Protein AF-A0A7J3D466-F1 (afdb_monomer)

Radius of gyration: 21.48 Å; Cα contacts (8 Å, |Δi|>4): 231; chains: 1; bounding box: 48×55×76 Å

Nearest PDB structures (foldseek):
  1lw1-assembly1_A  TM=7.816E-01  e=5.521E-03  Mycobacterium tuberculosis H37Rv
  1knc-assembly1_A  TM=7.011E-01  e=3.623E-03  Mycobacterium tuberculosis
  1me5-assembly1_C  TM=7.592E-01  e=9.680E-03  Mycobacterium tuberculosis
  1me5-assembly1_B  TM=7.164E-01  e=9.238E-03  Mycobacterium tuberculosis
  5vtl-assembly1_A  TM=2.266E-01  e=3.522E+00  Trypanosoma brucei

pLDDT: mean 77.67, std 22.36, range [31.7, 98.81]

Structure (mmCIF, N/CA/C/O backbone):
data_AF-A0A7J3D466-F1
#
_entry.id   AF-A0A7J3D466-F1
#
loop_
_atom_site.group_PDB
_atom_site.id
_atom_site.type_symbol
_atom_site.label_atom_id
_atom_site.label_alt_id
_atom_site.label_comp_id
_atom_site.label_asym_id
_atom_site.label_entity_id
_atom_site.label_seq_id
_atom_site.pdbx_PDB_ins_code
_atom_site.Cartn_x
_atom_site.Cartn_y
_atom_site.Cartn_z
_atom_site.occupancy
_atom_site.B_iso_or_equiv
_atom_site.auth_seq_id
_atom_site.auth_comp_id
_atom_site.auth_asym_id
_atom_site.auth_atom_id
_atom_site.pdbx_PDB_model_num
ATOM 1 N N . MET A 1 1 ? 11.114 -3.257 -45.011 1.00 41.38 1 MET A N 1
ATOM 2 C CA . MET A 1 1 ? 10.431 -3.702 -43.777 1.00 41.38 1 MET A CA 1
ATOM 3 C C . MET A 1 1 ? 11.482 -4.046 -42.731 1.00 41.38 1 MET A C 1
ATOM 5 O O . MET A 1 1 ? 12.195 -5.019 -42.907 1.00 41.38 1 MET A O 1
ATOM 9 N N . SER A 1 2 ? 11.609 -3.240 -41.677 1.00 34.53 2 SER A N 1
ATOM 10 C CA . SER A 1 2 ? 12.242 -3.653 -40.419 1.00 34.53 2 SER A CA 1
ATOM 11 C C . SER A 1 2 ? 11.503 -2.932 -39.296 1.00 34.53 2 SER A C 1
ATOM 13 O O . SER A 1 2 ? 11.542 -1.707 -39.189 1.00 34.53 2 SER A O 1
ATOM 15 N N . SER A 1 3 ? 10.708 -3.700 -38.557 1.00 37.25 3 SER A N 1
ATOM 16 C CA . SER A 1 3 ? 9.900 -3.248 -37.428 1.00 37.25 3 SER A CA 1
ATOM 17 C C . SER A 1 3 ? 10.836 -2.951 -36.253 1.00 37.25 3 SER A C 1
ATOM 19 O O . SER A 1 3 ? 11.301 -3.860 -35.566 1.00 37.25 3 SER A O 1
ATOM 21 N N . LYS A 1 4 ? 11.149 -1.667 -36.033 1.00 39.47 4 LYS A N 1
ATOM 22 C CA . LYS A 1 4 ? 11.760 -1.216 -34.778 1.00 39.47 4 LYS A CA 1
ATOM 23 C C . LYS A 1 4 ? 10.711 -1.364 -33.679 1.00 39.47 4 LYS A C 1
ATOM 25 O O . LYS A 1 4 ? 9.741 -0.612 -33.646 1.00 39.47 4 LYS A O 1
ATOM 30 N N . LYS A 1 5 ? 10.902 -2.340 -32.790 1.00 41.94 5 LYS A N 1
ATOM 31 C CA . LYS A 1 5 ? 10.139 -2.445 -31.543 1.00 41.94 5 LYS A CA 1
ATOM 32 C C . LYS A 1 5 ? 10.370 -1.166 -30.734 1.00 41.94 5 LYS A C 1
ATOM 34 O O . LYS A 1 5 ? 11.481 -0.917 -30.274 1.00 41.94 5 LYS A O 1
ATOM 39 N N . SER A 1 6 ? 9.331 -0.347 -30.601 1.00 42.88 6 SER A N 1
ATOM 40 C CA . SER A 1 6 ? 9.331 0.862 -29.783 1.00 42.88 6 SER A CA 1
ATOM 41 C C . SER A 1 6 ? 9.204 0.484 -28.305 1.00 42.88 6 SER A C 1
ATOM 43 O O . SER A 1 6 ? 8.102 0.401 -27.767 1.00 42.88 6 SER A O 1
ATOM 45 N N . GLY A 1 7 ? 10.334 0.231 -27.647 1.00 39.78 7 GLY A N 1
ATOM 46 C CA . GLY A 1 7 ? 10.416 0.437 -26.202 1.00 39.78 7 GLY A CA 1
ATOM 47 C C . GLY A 1 7 ? 10.482 1.941 -25.938 1.00 39.78 7 GLY A C 1
ATOM 48 O O . GLY A 1 7 ? 11.192 2.646 -26.656 1.00 39.78 7 GLY A O 1
ATOM 49 N N . MET A 1 8 ? 9.722 2.452 -24.967 1.00 33.94 8 MET A N 1
ATOM 50 C CA . MET A 1 8 ? 9.851 3.856 -24.564 1.00 33.94 8 MET A CA 1
ATOM 51 C C . MET A 1 8 ? 11.300 4.120 -24.114 1.00 33.94 8 MET A C 1
ATOM 53 O O . MET A 1 8 ? 11.832 3.320 -23.340 1.00 33.94 8 MET A O 1
ATOM 57 N N . PRO A 1 9 ? 11.957 5.201 -24.575 1.00 41.19 9 PRO A N 1
ATOM 58 C CA . PRO A 1 9 ? 13.273 5.561 -24.067 1.00 41.19 9 PRO A CA 1
ATOM 59 C C . PRO A 1 9 ? 13.168 5.907 -22.578 1.00 41.19 9 PRO A C 1
ATOM 61 O O . PRO A 1 9 ? 12.251 6.618 -22.160 1.00 41.19 9 PRO A O 1
ATOM 64 N N . ALA A 1 10 ? 14.103 5.392 -21.777 1.00 39.62 10 ALA A N 1
ATOM 65 C CA . ALA A 1 10 ? 14.192 5.730 -20.363 1.00 39.62 10 ALA A CA 1
ATOM 66 C C . ALA A 1 10 ? 14.391 7.255 -20.207 1.00 39.62 10 ALA A C 1
ATOM 68 O O . ALA A 1 10 ? 15.201 7.836 -20.937 1.00 39.62 10 ALA A O 1
ATOM 69 N N . PRO A 1 11 ? 13.667 7.928 -19.296 1.00 42.59 11 PRO A N 1
ATOM 70 C CA . PRO A 1 11 ? 13.761 9.375 -19.151 1.00 42.59 11 PRO A CA 1
ATOM 71 C C . PRO A 1 11 ? 15.174 9.874 -18.767 1.00 42.59 11 PRO A C 1
ATOM 73 O O . PRO A 1 11 ? 15.877 9.187 -18.023 1.00 42.59 11 PRO A O 1
ATOM 76 N N . PRO A 1 12 ? 15.582 11.094 -19.182 1.00 40.69 12 PRO A N 1
ATOM 77 C CA . PRO A 1 12 ? 16.938 11.635 -18.974 1.00 40.69 12 PRO A CA 1
ATOM 78 C C . PRO A 1 12 ? 17.388 11.816 -17.514 1.00 40.69 12 PRO A C 1
ATOM 80 O O . PRO A 1 12 ? 18.564 12.033 -17.261 1.00 40.69 12 PRO A O 1
ATOM 83 N N . TYR A 1 13 ? 16.485 11.719 -16.537 1.00 46.59 13 TYR A N 1
ATOM 84 C CA . TYR A 1 13 ? 16.793 11.869 -15.106 1.00 46.59 13 TYR A CA 1
ATOM 85 C C . TYR A 1 13 ? 17.291 10.577 -14.429 1.00 46.59 13 TYR A C 1
ATOM 87 O O . TYR A 1 13 ? 17.399 10.526 -13.209 1.00 46.59 13 TYR A O 1
ATOM 95 N N . LEU A 1 14 ? 17.552 9.518 -15.201 1.00 43.16 14 LEU A N 1
ATOM 96 C CA . LEU A 1 14 ? 18.136 8.253 -14.731 1.00 43.16 14 LEU A CA 1
ATOM 97 C C . LEU A 1 14 ? 19.654 8.153 -14.971 1.00 43.16 14 LEU A C 1
ATOM 99 O O . LEU A 1 14 ? 20.219 7.069 -14.859 1.00 43.16 14 LEU A O 1
ATOM 103 N N . TRP A 1 15 ? 20.320 9.249 -15.337 1.00 44.31 15 TRP A N 1
ATOM 104 C CA . TRP A 1 15 ? 21.741 9.236 -15.682 1.00 44.31 15 TRP A CA 1
ATOM 105 C C . TRP A 1 15 ? 22.571 9.728 -14.489 1.00 44.31 15 TRP A C 1
ATOM 107 O O . TRP A 1 15 ? 22.604 10.919 -14.202 1.00 44.31 15 TRP A O 1
ATOM 117 N N . ALA A 1 16 ? 23.219 8.801 -13.780 1.00 50.56 16 ALA A N 1
ATOM 118 C CA . ALA A 1 16 ? 24.313 9.082 -12.850 1.00 50.56 16 ALA A CA 1
ATOM 119 C C . ALA A 1 16 ? 25.561 8.648 -13.591 1.00 50.56 16 ALA A C 1
ATOM 121 O O . ALA A 1 16 ? 25.734 7.463 -13.885 1.00 50.56 16 ALA A O 1
ATOM 122 N N . GLU A 1 17 ? 26.389 9.622 -13.929 1.00 44.56 17 GLU A N 1
ATOM 123 C CA . GLU A 1 17 ? 27.724 9.381 -14.457 1.00 44.56 17 GLU A CA 1
ATOM 124 C C . GLU A 1 17 ? 28.473 8.437 -13.496 1.00 44.56 17 GLU A C 1
ATOM 126 O O . GLU A 1 17 ? 28.445 8.639 -12.281 1.00 44.56 17 GLU A O 1
ATOM 131 N N . GLY A 1 18 ? 29.054 7.351 -14.013 1.00 50.41 18 GLY A N 1
ATOM 132 C CA . GLY A 1 18 ? 29.770 6.345 -13.217 1.00 50.41 18 GLY A CA 1
ATOM 133 C C . GLY A 1 18 ? 28.940 5.163 -12.699 1.00 50.41 18 GLY A C 1
ATOM 134 O O . GLY A 1 18 ? 29.477 4.073 -12.528 1.00 50.41 18 GLY A O 1
ATOM 135 N N . LEU A 1 19 ? 27.624 5.310 -12.487 1.00 53.44 19 LEU A N 1
ATOM 136 C CA . LEU A 1 19 ? 26.794 4.197 -11.982 1.00 53.44 19 LEU A CA 1
ATOM 137 C C . LEU A 1 19 ? 26.539 3.123 -13.053 1.00 53.44 19 LEU A C 1
ATOM 139 O O . LEU A 1 19 ? 26.305 1.959 -12.738 1.00 53.44 19 LEU A O 1
ATOM 143 N N . LEU A 1 20 ? 26.576 3.524 -14.325 1.00 56.28 20 LEU A N 1
ATOM 144 C CA . LEU A 1 20 ? 26.417 2.625 -15.469 1.00 56.28 20 LEU A CA 1
ATOM 145 C C . LEU A 1 20 ? 27.723 1.927 -15.878 1.00 56.28 20 LEU A C 1
ATOM 147 O O . LEU A 1 20 ? 27.682 1.047 -16.737 1.00 56.28 20 LEU A O 1
ATOM 151 N N . ASP A 1 21 ? 28.848 2.283 -15.252 1.00 60.19 21 ASP A N 1
ATOM 152 C CA . ASP A 1 21 ? 30.160 1.705 -15.562 1.00 60.19 21 ASP A CA 1
ATOM 153 C C . ASP A 1 21 ? 30.349 0.329 -14.893 1.00 60.19 21 ASP A C 1
ATOM 155 O O . ASP A 1 21 ? 31.158 -0.480 -15.347 1.00 60.19 21 ASP A O 1
ATOM 159 N N . ASP A 1 22 ? 29.545 0.017 -13.866 1.00 69.19 22 ASP A N 1
ATOM 160 C CA . ASP A 1 22 ? 29.442 -1.315 -13.260 1.00 69.19 22 ASP A CA 1
ATOM 161 C C . ASP A 1 22 ? 28.291 -2.116 -13.897 1.00 69.19 22 ASP A C 1
ATOM 163 O O . ASP A 1 22 ? 27.154 -2.174 -13.412 1.00 69.19 22 ASP A O 1
ATOM 167 N N . ALA A 1 23 ? 28.595 -2.747 -15.032 1.00 70.31 23 ALA A N 1
ATOM 168 C CA . ALA A 1 23 ? 27.628 -3.537 -15.790 1.00 70.31 23 ALA A CA 1
ATOM 169 C C . ALA A 1 23 ? 27.045 -4.723 -14.993 1.00 70.31 23 ALA A C 1
ATOM 171 O O . ALA A 1 23 ? 25.892 -5.111 -15.220 1.00 70.31 23 ALA A O 1
ATOM 172 N N . GLU A 1 24 ? 27.808 -5.307 -14.062 1.00 74.25 24 GLU A N 1
ATOM 173 C CA . GLU A 1 24 ? 27.347 -6.428 -13.236 1.00 74.25 24 GLU A CA 1
ATOM 174 C C . GLU A 1 24 ? 26.305 -5.958 -12.217 1.00 74.25 24 GLU A C 1
ATOM 176 O O . GLU A 1 24 ? 25.233 -6.573 -12.080 1.00 74.25 24 GLU A O 1
ATOM 181 N N . TRP A 1 25 ? 26.574 -4.829 -11.561 1.00 75.31 25 TRP A N 1
ATOM 182 C CA . TRP A 1 25 ? 25.630 -4.211 -10.643 1.00 75.31 25 TRP A CA 1
ATOM 183 C C . TRP A 1 25 ? 24.353 -3.759 -11.359 1.00 75.31 25 TRP A C 1
ATOM 185 O O . TRP A 1 25 ? 23.255 -4.084 -10.899 1.00 75.31 25 TRP A O 1
ATOM 195 N N . VAL A 1 26 ? 24.457 -3.108 -12.526 1.00 67.88 26 VAL A N 1
ATOM 196 C CA . VAL A 1 26 ? 23.285 -2.687 -13.323 1.00 67.88 26 VAL A CA 1
ATOM 197 C C . VAL A 1 26 ? 22.425 -3.889 -13.721 1.00 67.88 26 VAL A C 1
ATOM 199 O O . VAL A 1 26 ? 21.200 -3.861 -13.574 1.00 67.88 26 VAL A O 1
ATOM 202 N N . ASN A 1 27 ? 23.045 -4.979 -14.178 1.00 70.75 27 ASN A N 1
ATOM 203 C CA . ASN A 1 27 ? 22.327 -6.206 -14.524 1.00 70.75 27 ASN A CA 1
ATOM 204 C C . ASN A 1 27 ? 21.610 -6.804 -13.301 1.00 70.75 27 ASN A C 1
ATOM 206 O O . ASN A 1 27 ? 20.451 -7.222 -13.392 1.00 70.75 27 ASN A O 1
ATOM 210 N N . SER A 1 28 ? 22.273 -6.806 -12.144 1.00 78.81 28 SER A N 1
ATOM 211 C CA . SER A 1 28 ? 21.695 -7.268 -10.879 1.00 78.81 28 SER A CA 1
ATOM 212 C C . SER A 1 28 ? 20.532 -6.384 -10.429 1.00 78.81 28 SER A C 1
ATOM 214 O O . SER A 1 28 ? 19.492 -6.906 -10.022 1.00 78.81 28 SER A O 1
ATOM 216 N N . TYR A 1 29 ? 20.650 -5.063 -10.563 1.00 73.81 29 TYR A N 1
ATOM 217 C CA . TYR A 1 29 ? 19.587 -4.103 -10.275 1.00 73.81 29 TYR A CA 1
ATOM 218 C C . TYR A 1 29 ? 18.360 -4.328 -11.169 1.00 73.81 29 TYR A C 1
ATOM 220 O O . TYR A 1 29 ? 17.244 -4.465 -10.668 1.00 73.81 29 TYR A O 1
ATOM 228 N N . ILE A 1 30 ? 18.544 -4.465 -12.484 1.00 70.06 30 ILE A N 1
ATOM 229 C CA . ILE A 1 30 ? 17.437 -4.717 -13.422 1.00 70.06 30 ILE A CA 1
ATOM 230 C C . ILE A 1 30 ? 16.698 -6.018 -13.059 1.00 70.06 30 ILE A C 1
ATOM 232 O O . ILE A 1 30 ? 15.462 -6.050 -12.999 1.00 70.06 30 ILE A O 1
ATOM 236 N N . LYS A 1 31 ? 17.443 -7.088 -12.764 1.00 73.31 31 LYS A N 1
ATOM 237 C CA . LYS A 1 31 ? 16.869 -8.400 -12.424 1.00 73.31 31 LYS A CA 1
ATOM 238 C C . LYS A 1 31 ? 16.190 -8.425 -11.055 1.00 73.31 31 LYS A C 1
ATOM 240 O O . LYS A 1 31 ? 15.145 -9.052 -10.905 1.00 73.31 31 LYS A O 1
ATOM 245 N N . SER A 1 32 ? 16.760 -7.758 -10.054 1.00 77.56 32 SER A N 1
ATOM 246 C CA . SER A 1 32 ? 16.272 -7.835 -8.669 1.00 77.56 32 SER A CA 1
ATOM 247 C C . SER A 1 32 ? 15.264 -6.739 -8.312 1.00 77.56 32 SER A C 1
ATOM 249 O O . SER A 1 32 ? 14.288 -7.014 -7.608 1.00 77.56 32 SER A O 1
ATOM 251 N N . VAL A 1 33 ? 15.457 -5.516 -8.813 1.00 77.56 33 VAL A N 1
ATOM 252 C CA . VAL A 1 33 ? 14.679 -4.325 -8.441 1.00 77.56 33 VAL A CA 1
ATOM 253 C C . VAL A 1 33 ? 13.595 -4.001 -9.464 1.00 77.56 33 VAL A C 1
ATOM 255 O O . VAL A 1 33 ? 12.453 -3.761 -9.073 1.00 77.56 33 VAL A O 1
ATOM 258 N N . LEU A 1 34 ? 13.903 -4.036 -10.762 1.00 76.44 34 LEU A N 1
ATOM 259 C CA . LEU A 1 34 ? 12.931 -3.641 -11.794 1.00 76.44 34 LEU A CA 1
ATOM 260 C C . LEU A 1 34 ? 11.987 -4.771 -12.222 1.00 76.44 34 LEU A C 1
ATOM 262 O O . LEU A 1 34 ? 10.924 -4.512 -12.785 1.00 76.44 34 LEU A O 1
ATOM 266 N N . SER A 1 35 ? 12.341 -6.021 -11.931 1.00 77.69 35 SER A N 1
ATOM 267 C CA . SER A 1 35 ? 11.575 -7.195 -12.358 1.00 77.69 35 SER A CA 1
ATOM 268 C C . SER A 1 35 ? 10.796 -7.808 -11.200 1.00 77.69 35 SER A C 1
ATOM 270 O O . SER A 1 35 ? 11.264 -7.829 -10.062 1.00 77.69 35 SER A O 1
ATOM 272 N N . TRP A 1 36 ? 9.603 -8.340 -11.466 1.00 85.75 36 TRP A N 1
ATOM 273 C CA . TRP A 1 36 ? 8.907 -9.227 -10.524 1.00 85.75 36 TRP A CA 1
ATOM 274 C C . TRP A 1 36 ? 9.345 -10.680 -10.746 1.00 85.75 36 TRP A C 1
ATOM 276 O O . TRP A 1 36 ? 9.772 -10.995 -11.854 1.00 85.75 36 TRP A O 1
ATOM 286 N N . PRO A 1 37 ? 9.241 -11.556 -9.729 1.00 86.75 37 PRO A N 1
ATOM 287 C CA . PRO A 1 37 ? 9.504 -12.984 -9.905 1.00 86.75 37 PRO A CA 1
ATOM 288 C C . PRO A 1 37 ? 8.664 -13.574 -11.043 1.00 86.75 37 PRO A C 1
ATOM 290 O O . PRO A 1 37 ? 7.510 -13.180 -11.214 1.00 86.75 37 PRO A O 1
ATOM 293 N N . GLU A 1 38 ? 9.227 -14.513 -11.803 1.00 85.56 38 GLU A N 1
ATOM 294 C CA . GLU A 1 38 ? 8.573 -15.098 -12.988 1.00 85.56 38 GLU A CA 1
ATOM 295 C C . GLU A 1 38 ? 7.260 -15.813 -12.654 1.00 85.56 38 GLU A C 1
ATOM 297 O O . GLU A 1 38 ? 6.310 -15.784 -13.428 1.00 85.56 38 GLU A O 1
ATOM 302 N N . ASN A 1 39 ? 7.180 -16.405 -11.465 1.00 88.56 39 ASN A N 1
ATOM 303 C CA . ASN A 1 39 ? 5.997 -17.077 -10.939 1.00 88.56 39 ASN A CA 1
ATOM 304 C C . ASN A 1 39 ? 5.043 -16.132 -10.178 1.00 88.56 39 ASN A C 1
ATOM 306 O O . ASN A 1 39 ? 4.143 -16.600 -9.480 1.00 88.56 39 ASN A O 1
ATOM 310 N N . CYS A 1 40 ? 5.238 -14.812 -10.255 1.00 89.50 40 CYS A N 1
ATOM 311 C CA . CYS A 1 40 ? 4.321 -13.847 -9.658 1.00 89.50 40 CYS A CA 1
ATOM 312 C C . CYS A 1 40 ? 2.990 -13.836 -10.420 1.00 89.50 40 CYS A C 1
ATOM 314 O O . CYS A 1 40 ? 2.947 -13.520 -11.606 1.00 89.50 40 CYS A O 1
ATOM 316 N N . THR A 1 41 ? 1.897 -14.127 -9.718 1.00 95.56 41 THR A N 1
ATOM 317 C CA . THR A 1 41 ? 0.541 -14.177 -10.287 1.00 95.56 41 THR A CA 1
ATOM 318 C C . THR A 1 41 ? -0.139 -12.812 -10.374 1.00 95.56 41 THR A C 1
ATOM 320 O O . THR A 1 41 ? -1.177 -12.693 -11.019 1.00 95.56 41 THR A O 1
ATOM 323 N N . LEU A 1 42 ? 0.438 -11.771 -9.759 1.00 97.00 42 LEU A N 1
ATOM 324 C CA . LEU A 1 42 ? -0.104 -10.415 -9.830 1.00 97.00 42 LEU A CA 1
ATOM 325 C C . LEU A 1 42 ? -0.010 -9.878 -11.256 1.00 97.00 42 LEU A C 1
ATOM 327 O O . LEU A 1 42 ? 1.070 -9.803 -11.856 1.00 97.00 42 LEU A O 1
ATOM 331 N N . THR A 1 43 ? -1.142 -9.417 -11.771 1.00 97.31 43 THR A N 1
ATOM 332 C CA . THR A 1 43 ? -1.218 -8.801 -13.096 1.00 97.31 43 THR A CA 1
ATOM 333 C C . THR A 1 43 ? -0.403 -7.506 -13.153 1.00 97.31 43 THR A C 1
ATOM 335 O O . THR A 1 43 ? -0.094 -6.880 -12.137 1.00 97.31 43 THR A O 1
ATOM 338 N N . THR A 1 44 ? -0.049 -7.043 -14.354 1.00 95.38 44 THR A N 1
ATOM 339 C CA . THR A 1 44 ? 0.643 -5.749 -14.526 1.00 95.38 44 THR A CA 1
ATOM 340 C C . THR A 1 44 ? -0.142 -4.594 -13.896 1.00 95.38 44 THR A C 1
ATOM 342 O O . THR A 1 44 ? 0.437 -3.810 -13.147 1.00 95.38 44 THR A O 1
ATOM 345 N N . LYS A 1 45 ? -1.470 -4.565 -14.082 1.00 98.00 45 LYS A N 1
ATOM 346 C CA . LYS A 1 45 ? -2.377 -3.605 -13.437 1.00 98.00 45 LYS A CA 1
ATOM 347 C C . LYS A 1 45 ? -2.201 -3.580 -11.917 1.00 98.00 45 LYS A C 1
ATOM 349 O O . LYS A 1 45 ? -1.962 -2.528 -11.329 1.00 98.00 45 LYS A O 1
ATOM 354 N N . GLU A 1 46 ? -2.280 -4.745 -11.283 1.00 98.56 46 GLU A N 1
ATOM 355 C CA . GLU A 1 46 ? -2.194 -4.882 -9.825 1.00 98.56 46 GLU A CA 1
ATOM 356 C C . GLU A 1 46 ? -0.828 -4.469 -9.294 1.00 98.56 46 GLU A C 1
ATOM 358 O O . GLU A 1 46 ? -0.742 -3.745 -8.303 1.00 98.56 46 GLU A O 1
ATOM 363 N N . ARG A 1 47 ? 0.244 -4.863 -9.988 1.00 97.31 47 ARG A N 1
ATOM 364 C CA . ARG A 1 47 ? 1.613 -4.479 -9.632 1.00 97.31 47 ARG A CA 1
ATOM 365 C C . ARG A 1 47 ? 1.799 -2.961 -9.655 1.00 97.31 47 ARG A C 1
ATOM 367 O O . ARG A 1 47 ? 2.470 -2.436 -8.765 1.00 97.31 47 ARG A O 1
ATOM 374 N N . HIS A 1 48 ? 1.188 -2.248 -10.606 1.00 97.06 48 HIS A N 1
ATOM 375 C CA . HIS A 1 48 ? 1.231 -0.783 -10.624 1.00 97.06 48 HIS A CA 1
ATOM 376 C C . HIS A 1 48 ? 0.338 -0.138 -9.561 1.00 97.06 48 HIS A C 1
ATOM 378 O O . HIS A 1 48 ? 0.790 0.822 -8.950 1.00 97.06 48 HIS A O 1
ATOM 384 N N . LEU A 1 49 ? -0.849 -0.670 -9.253 1.00 98.69 49 LEU A N 1
ATOM 385 C CA . LEU A 1 49 ? -1.681 -0.149 -8.152 1.00 98.69 49 LEU A CA 1
ATOM 386 C C . LEU A 1 49 ? -1.022 -0.368 -6.774 1.00 98.69 49 LEU A C 1
ATOM 388 O O . LEU A 1 49 ? -0.995 0.534 -5.939 1.00 98.69 49 LEU A O 1
ATOM 392 N N . ILE A 1 50 ? -0.384 -1.520 -6.558 1.00 98.62 50 ILE A N 1
ATOM 393 C CA . ILE A 1 50 ? 0.449 -1.776 -5.370 1.00 98.62 50 ILE A CA 1
ATOM 394 C C . ILE A 1 50 ? 1.658 -0.829 -5.344 1.00 98.62 50 ILE A C 1
ATOM 396 O O . ILE A 1 50 ? 2.002 -0.271 -4.300 1.00 98.62 50 ILE A O 1
ATOM 400 N N . GLY A 1 51 ? 2.302 -0.623 -6.496 1.00 97.25 51 GLY A N 1
ATOM 401 C CA . GLY A 1 51 ? 3.377 0.352 -6.670 1.00 97.25 51 GLY A CA 1
ATOM 402 C C . GLY A 1 51 ? 2.962 1.777 -6.306 1.00 97.25 51 GLY A C 1
ATOM 403 O O . GLY A 1 51 ? 3.683 2.443 -5.565 1.00 97.25 51 GLY A O 1
ATOM 404 N N . LEU A 1 52 ? 1.773 2.204 -6.739 1.00 98.00 52 LEU A N 1
ATOM 405 C CA . LEU A 1 52 ? 1.183 3.499 -6.410 1.00 98.00 52 LEU A CA 1
ATOM 406 C C . LEU A 1 52 ? 1.019 3.659 -4.897 1.00 98.00 52 LEU A C 1
ATOM 408 O O . LEU A 1 52 ? 1.452 4.669 -4.347 1.00 98.00 52 LEU A O 1
ATOM 412 N N . GLY A 1 53 ? 0.476 2.649 -4.210 1.00 98.62 53 GLY A N 1
ATOM 413 C CA . GLY A 1 53 ? 0.340 2.702 -2.755 1.00 98.62 53 GLY A CA 1
ATOM 414 C C . GLY A 1 53 ? 1.679 2.874 -2.036 1.00 98.62 53 GLY A C 1
ATOM 415 O O . GLY A 1 53 ? 1.813 3.737 -1.166 1.00 98.62 53 GLY A O 1
ATOM 416 N N . LYS A 1 54 ? 2.714 2.138 -2.458 1.00 98.19 54 LYS A N 1
ATOM 417 C CA . LYS A 1 54 ? 4.073 2.309 -1.915 1.00 98.19 54 LYS A CA 1
ATOM 418 C C . LYS A 1 54 ? 4.647 3.694 -2.206 1.00 98.19 54 LYS A C 1
ATOM 420 O O . LYS A 1 54 ? 5.244 4.291 -1.316 1.00 98.19 54 LYS A O 1
ATOM 425 N N . ALA A 1 55 ? 4.478 4.209 -3.424 1.00 95.62 55 ALA A N 1
ATOM 426 C CA . ALA A 1 55 ? 4.980 5.528 -3.801 1.00 95.62 55 ALA A CA 1
ATOM 427 C C . ALA A 1 55 ? 4.339 6.639 -2.955 1.00 95.62 55 ALA A C 1
ATOM 429 O O . ALA A 1 55 ? 5.045 7.527 -2.487 1.00 95.62 55 ALA A O 1
ATOM 430 N N . ILE A 1 56 ? 3.035 6.540 -2.677 1.00 97.44 56 ILE A N 1
ATOM 431 C CA . ILE A 1 56 ? 2.336 7.443 -1.751 1.00 97.44 56 ILE A CA 1
ATOM 432 C C . ILE A 1 56 ? 2.924 7.329 -0.341 1.00 97.44 56 ILE A C 1
ATOM 434 O O . ILE A 1 56 ? 3.228 8.345 0.275 1.00 97.44 56 ILE A O 1
ATOM 438 N N . ALA A 1 57 ? 3.135 6.110 0.159 1.00 97.81 57 ALA A N 1
ATOM 439 C CA . ALA A 1 57 ? 3.678 5.886 1.499 1.00 97.81 57 ALA A CA 1
ATOM 440 C C . ALA A 1 57 ? 5.115 6.420 1.678 1.00 97.81 57 ALA A C 1
ATOM 442 O O . ALA A 1 57 ? 5.468 6.863 2.769 1.00 97.81 57 ALA A O 1
ATOM 443 N N . TYR A 1 58 ? 5.921 6.411 0.610 1.00 95.56 58 TYR A N 1
ATOM 444 C CA . TYR A 1 58 ? 7.249 7.033 0.562 1.00 95.56 58 TYR A CA 1
ATOM 445 C C . TYR A 1 58 ? 7.226 8.539 0.258 1.00 95.56 58 TYR A C 1
ATOM 447 O O . TYR A 1 58 ? 8.286 9.160 0.268 1.00 95.56 58 TYR A O 1
ATOM 455 N N . LEU A 1 59 ? 6.061 9.124 -0.049 1.00 94.38 59 LEU A N 1
ATOM 456 C CA . LEU A 1 59 ? 5.928 10.491 -0.575 1.00 94.38 59 LEU A CA 1
ATOM 457 C C . LEU A 1 59 ? 6.780 10.725 -1.839 1.00 94.38 59 LEU A C 1
ATOM 459 O O . LEU A 1 59 ? 7.349 11.793 -2.062 1.00 94.38 59 LEU A O 1
ATOM 463 N N . TRP A 1 60 ? 6.868 9.699 -2.683 1.00 89.19 60 TRP A N 1
ATOM 464 C CA . TRP A 1 60 ? 7.697 9.675 -3.879 1.00 89.19 60 TRP A CA 1
ATOM 465 C C . TRP A 1 60 ? 6.890 10.072 -5.125 1.00 89.19 60 TRP A C 1
ATOM 467 O O . TRP A 1 60 ? 6.340 9.227 -5.833 1.00 89.19 60 TRP A O 1
ATOM 477 N N . GLU A 1 61 ? 6.827 11.378 -5.400 1.00 87.31 61 GLU A N 1
ATOM 478 C CA . GLU A 1 61 ? 6.025 11.961 -6.491 1.00 87.31 61 GLU A CA 1
ATOM 479 C C . GLU A 1 61 ? 6.288 11.336 -7.880 1.00 87.31 61 GLU A C 1
ATOM 481 O O . GLU A 1 61 ? 5.314 10.939 -8.523 1.00 87.31 61 GLU A O 1
ATOM 486 N N . PRO A 1 62 ? 7.541 11.161 -8.360 1.00 83.12 62 PRO A N 1
ATOM 487 C CA . PRO A 1 62 ? 7.773 10.501 -9.647 1.00 83.12 62 PRO A CA 1
ATOM 488 C C . PRO A 1 62 ? 7.152 9.103 -9.719 1.00 83.12 62 PRO A C 1
ATOM 490 O O . PRO A 1 62 ? 6.537 8.748 -10.724 1.00 83.12 62 PRO A O 1
ATOM 493 N N . GLY A 1 63 ? 7.260 8.328 -8.637 1.00 83.75 63 GLY A N 1
ATOM 494 C CA . GLY A 1 63 ? 6.643 7.010 -8.540 1.00 83.75 63 GLY A CA 1
ATOM 495 C C . GLY A 1 63 ? 5.123 7.070 -8.604 1.00 83.75 63 GLY A C 1
ATOM 496 O O . GLY A 1 63 ? 4.517 6.249 -9.287 1.00 83.75 63 GLY A O 1
ATOM 497 N N . VAL A 1 64 ? 4.505 8.057 -7.949 1.00 89.56 64 VAL A N 1
ATOM 498 C CA . VAL A 1 64 ? 3.051 8.276 -8.013 1.00 89.56 64 VAL A CA 1
ATOM 499 C C . VAL A 1 64 ? 2.611 8.497 -9.460 1.00 89.56 64 VAL A C 1
ATOM 501 O O . VAL A 1 64 ? 1.714 7.803 -9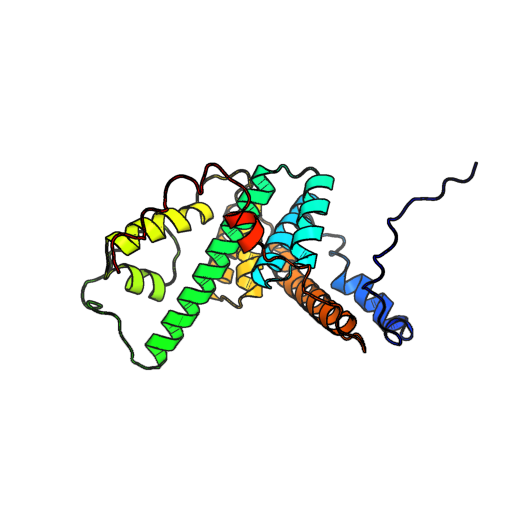.934 1.00 89.56 64 VAL A O 1
ATOM 504 N N . LEU A 1 65 ? 3.275 9.401 -10.184 1.00 87.06 65 LEU A N 1
ATOM 505 C CA . LEU A 1 65 ? 2.929 9.718 -11.574 1.00 87.06 65 LEU A CA 1
ATOM 506 C C . LEU A 1 65 ? 3.108 8.508 -12.501 1.00 87.06 65 LEU A C 1
ATOM 508 O O . LEU A 1 65 ? 2.195 8.170 -13.256 1.00 87.06 65 LEU A O 1
ATOM 512 N N . ILE A 1 66 ? 4.251 7.822 -12.402 1.00 85.12 66 ILE A N 1
ATOM 513 C CA . ILE A 1 66 ? 4.557 6.643 -13.224 1.00 85.12 66 ILE A CA 1
ATOM 514 C C . ILE A 1 66 ? 3.555 5.519 -12.946 1.00 85.12 66 ILE A C 1
ATOM 516 O O . ILE A 1 66 ? 3.036 4.909 -13.877 1.00 85.12 66 ILE A O 1
ATOM 520 N N . HIS A 1 67 ? 3.252 5.230 -11.680 1.00 92.69 67 HIS A N 1
ATOM 521 C CA . HIS A 1 67 ? 2.336 4.143 -11.351 1.00 92.69 67 HIS A CA 1
ATOM 522 C C . HIS A 1 67 ? 0.881 4.450 -11.719 1.00 92.69 67 HIS A C 1
ATOM 524 O O . HIS A 1 67 ? 0.169 3.516 -12.083 1.00 92.69 67 HIS A O 1
ATOM 530 N N . ILE A 1 68 ? 0.447 5.715 -11.690 1.00 89.44 68 ILE A N 1
ATOM 531 C CA . ILE A 1 68 ? -0.873 6.109 -12.207 1.00 89.44 68 ILE A CA 1
ATOM 532 C C . ILE A 1 68 ? -0.950 5.849 -13.714 1.00 89.44 68 ILE A C 1
ATOM 534 O O . ILE A 1 68 ? -1.844 5.125 -14.152 1.00 89.44 68 ILE A O 1
ATOM 538 N N . ASP A 1 69 ? -0.008 6.386 -14.493 1.00 85.62 69 ASP A N 1
ATOM 539 C CA . ASP A 1 69 ? 0.012 6.222 -15.953 1.00 85.62 69 ASP A CA 1
ATOM 540 C C . ASP A 1 69 ? 0.040 4.738 -16.348 1.00 85.62 69 ASP A C 1
ATOM 542 O O . ASP A 1 69 ? -0.801 4.255 -17.106 1.00 85.62 69 ASP A O 1
ATOM 546 N N . GLN A 1 70 ? 0.949 3.970 -15.748 1.00 89.25 70 GLN A N 1
ATOM 547 C CA . GLN A 1 70 ? 1.106 2.557 -16.072 1.00 89.25 70 GLN A CA 1
ATOM 548 C C . GLN A 1 70 ? -0.073 1.693 -15.603 1.00 89.25 70 GLN A C 1
ATOM 550 O O . GLN A 1 70 ? -0.414 0.716 -16.274 1.00 89.25 70 GLN A O 1
ATOM 555 N N . ALA A 1 71 ? -0.732 2.038 -14.491 1.00 92.31 71 ALA A N 1
ATOM 556 C CA . ALA A 1 71 ? -1.955 1.354 -14.074 1.00 92.31 71 ALA A CA 1
ATOM 557 C C . ALA A 1 71 ? -3.084 1.579 -15.088 1.00 92.31 71 ALA A C 1
ATOM 559 O O . ALA A 1 71 ? -3.726 0.609 -15.497 1.00 92.31 71 ALA A O 1
ATOM 560 N N . LEU A 1 72 ? -3.289 2.823 -15.535 1.00 90.12 72 LEU A N 1
ATOM 561 C CA . LEU A 1 72 ? -4.300 3.166 -16.543 1.00 90.12 72 LEU A CA 1
ATOM 562 C C . LEU A 1 72 ? -4.011 2.474 -17.883 1.00 90.12 72 LEU A C 1
ATOM 564 O O . LEU A 1 72 ? -4.898 1.831 -18.444 1.00 90.12 72 LEU A O 1
ATOM 568 N N . ASN A 1 73 ? -2.756 2.503 -18.340 1.00 90.75 73 ASN A N 1
ATOM 569 C CA . ASN A 1 73 ? -2.318 1.806 -19.557 1.00 90.75 73 ASN A CA 1
ATOM 570 C C . ASN A 1 73 ? -2.469 0.277 -19.457 1.00 90.75 73 ASN A C 1
ATOM 572 O O . ASN A 1 73 ? -2.624 -0.401 -20.470 1.00 90.75 73 ASN A O 1
ATOM 576 N N . SER A 1 74 ? -2.474 -0.267 -18.238 1.00 93.31 74 SER A N 1
ATOM 577 C CA . SER A 1 74 ? -2.714 -1.689 -17.959 1.00 93.31 74 SER A CA 1
ATOM 578 C C . SER A 1 74 ? -4.192 -2.030 -17.722 1.00 93.31 74 SER A C 1
ATOM 580 O O . SER A 1 74 ? -4.499 -3.140 -17.284 1.00 93.31 74 SER A O 1
ATOM 582 N N . GLY A 1 75 ? -5.110 -1.095 -17.981 1.00 96.75 75 GLY A N 1
ATOM 583 C CA . GLY A 1 75 ? -6.554 -1.313 -17.888 1.00 96.75 75 GLY A CA 1
ATOM 584 C C . GLY A 1 75 ? -7.176 -1.015 -16.522 1.00 96.75 75 GLY A C 1
ATOM 585 O O . GLY A 1 75 ? -8.323 -1.399 -16.297 1.00 96.75 75 GLY A O 1
ATOM 586 N N . ALA A 1 76 ? -6.464 -0.349 -15.604 1.00 97.75 76 ALA A N 1
ATOM 587 C CA . ALA A 1 76 ? -7.116 0.225 -14.428 1.00 97.75 76 ALA A CA 1
ATOM 588 C C . ALA A 1 76 ? -8.046 1.369 -14.838 1.00 97.75 76 ALA A C 1
ATOM 590 O O . ALA A 1 76 ? -7.752 2.137 -15.754 1.00 97.75 76 ALA A O 1
ATOM 591 N N . ASN A 1 77 ? -9.150 1.527 -14.119 1.00 97.56 77 ASN A N 1
ATOM 592 C CA . ASN A 1 77 ? -10.017 2.688 -14.264 1.00 97.56 77 ASN A CA 1
ATOM 593 C C . ASN A 1 77 ? -9.696 3.773 -13.216 1.00 97.56 77 ASN A C 1
ATOM 595 O O . ASN A 1 77 ? -9.044 3.531 -12.199 1.00 97.56 77 ASN A O 1
ATOM 599 N N . LEU A 1 78 ? -10.209 4.987 -13.440 1.00 96.38 78 LEU A N 1
ATOM 600 C CA . LEU A 1 78 ? -9.981 6.128 -12.542 1.00 96.38 78 LEU A CA 1
ATOM 601 C C . LEU A 1 78 ? -10.476 5.890 -11.107 1.00 96.38 78 LEU A C 1
ATOM 603 O O . LEU A 1 78 ? -9.913 6.458 -10.172 1.00 96.38 78 LEU A O 1
ATOM 607 N N . ARG A 1 79 ? -11.513 5.065 -10.907 1.00 97.81 79 ARG A N 1
ATOM 608 C CA . ARG A 1 79 ? -12.012 4.747 -9.562 1.00 97.81 79 ARG A CA 1
ATOM 609 C C . ARG A 1 79 ? -11.049 3.829 -8.814 1.00 97.81 79 ARG A C 1
ATOM 611 O O . ARG A 1 79 ? -10.789 4.100 -7.652 1.00 97.81 79 ARG A O 1
ATOM 618 N N . GLU A 1 80 ? -10.46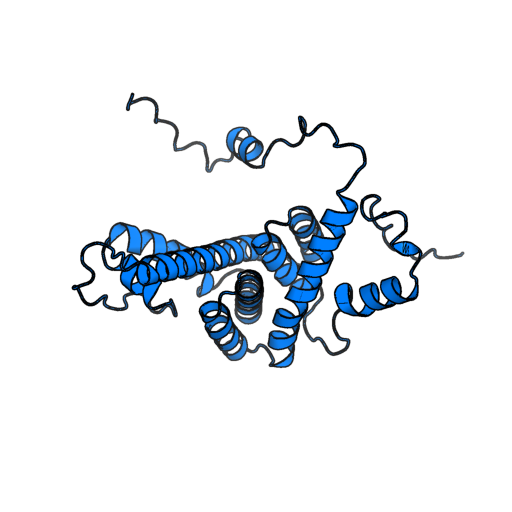7 2.821 -9.469 1.00 98.50 80 GLU A N 1
ATOM 619 C CA . GLU A 1 80 ? -9.427 1.964 -8.868 1.00 98.5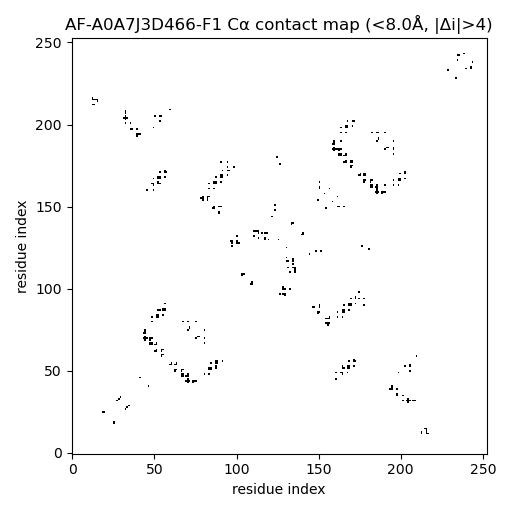0 80 GLU A CA 1
ATOM 620 C C . GLU A 1 80 ? -8.197 2.785 -8.447 1.00 98.50 80 GLU A C 1
ATOM 622 O O . GLU A 1 80 ? -7.667 2.600 -7.350 1.00 98.50 80 GLU A O 1
ATOM 627 N N . VAL A 1 81 ? -7.769 3.734 -9.287 1.00 98.19 81 VAL A N 1
ATOM 628 C CA . VAL A 1 81 ? -6.668 4.657 -8.962 1.00 98.19 81 VAL A CA 1
ATOM 629 C C . VAL A 1 81 ? -7.028 5.545 -7.767 1.00 98.19 81 VAL A C 1
ATOM 631 O O . VAL A 1 81 ? -6.255 5.637 -6.814 1.00 98.19 81 VAL A O 1
ATOM 634 N N . ASN A 1 82 ? -8.211 6.166 -7.780 1.00 98.06 82 ASN A N 1
ATOM 635 C CA . ASN A 1 82 ? -8.671 7.014 -6.679 1.00 98.06 82 ASN A CA 1
ATOM 636 C C . ASN A 1 82 ? -8.797 6.231 -5.364 1.00 98.06 82 ASN A C 1
ATOM 638 O O . ASN A 1 82 ? -8.340 6.688 -4.318 1.00 98.06 82 ASN A O 1
ATOM 642 N N . ASP A 1 83 ? -9.372 5.031 -5.408 1.00 98.44 83 ASP A N 1
ATOM 643 C CA . ASP A 1 83 ? -9.507 4.193 -4.221 1.00 98.44 83 ASP A CA 1
ATOM 644 C C . ASP A 1 83 ? -8.140 3.726 -3.720 1.00 98.44 83 ASP A C 1
ATOM 646 O O . ASP A 1 83 ? -7.918 3.749 -2.514 1.00 98.44 83 ASP A O 1
ATOM 650 N N . THR A 1 84 ? -7.180 3.451 -4.609 1.00 98.62 84 THR A N 1
ATOM 651 C CA . THR A 1 84 ? -5.784 3.175 -4.225 1.00 98.62 84 THR A CA 1
ATOM 652 C C . THR A 1 84 ? -5.167 4.355 -3.473 1.00 98.62 84 THR A C 1
ATOM 654 O O . THR A 1 84 ? -4.544 4.151 -2.431 1.00 98.62 84 THR A O 1
ATOM 657 N N . ILE A 1 85 ? -5.373 5.593 -3.939 1.00 98.44 85 ILE A N 1
ATOM 658 C CA . ILE A 1 85 ? -4.892 6.800 -3.246 1.00 98.44 85 ILE A CA 1
ATOM 659 C C . ILE A 1 85 ? -5.517 6.907 -1.854 1.00 98.44 85 ILE A C 1
ATOM 661 O O . ILE A 1 85 ? -4.801 7.079 -0.865 1.00 98.44 85 ILE A O 1
ATOM 665 N N . ARG A 1 86 ? -6.843 6.762 -1.764 1.00 97.94 86 ARG A N 1
ATOM 666 C CA . ARG A 1 86 ? -7.580 6.907 -0.503 1.00 97.94 86 ARG A CA 1
ATOM 667 C C . ARG A 1 86 ? -7.174 5.839 0.515 1.00 97.94 86 ARG A C 1
ATOM 669 O O . ARG A 1 86 ? -6.845 6.190 1.646 1.00 97.94 86 ARG A O 1
ATOM 676 N N . VAL A 1 87 ? -7.140 4.558 0.131 1.00 98.00 87 VAL A N 1
ATOM 677 C CA . VAL A 1 87 ? -6.747 3.481 1.060 1.00 98.00 87 VAL A CA 1
ATOM 678 C C . VAL A 1 87 ? -5.284 3.605 1.476 1.00 98.00 87 VAL A C 1
ATOM 680 O O . VAL A 1 87 ? -4.960 3.354 2.636 1.00 98.00 87 VAL A O 1
ATOM 683 N N . SER A 1 88 ? -4.406 4.067 0.580 1.00 98.44 88 SER A N 1
ATOM 684 C CA . SER A 1 88 ? -2.993 4.277 0.909 1.00 98.44 88 SER A CA 1
ATOM 685 C C . SER A 1 88 ? -2.801 5.415 1.901 1.00 98.44 88 SER A C 1
ATOM 687 O O . SER A 1 88 ? -2.093 5.241 2.891 1.00 98.44 88 SER A O 1
ATOM 689 N N . ALA A 1 89 ? -3.471 6.549 1.686 1.00 97.06 89 ALA A N 1
ATOM 690 C CA . ALA A 1 89 ? -3.407 7.697 2.586 1.00 97.06 89 ALA A CA 1
ATOM 691 C C . ALA A 1 89 ? -3.916 7.345 3.992 1.00 97.06 89 ALA A C 1
ATOM 693 O O . ALA A 1 89 ? -3.247 7.631 4.983 1.00 97.06 89 ALA A O 1
ATOM 694 N N . VAL A 1 90 ? -5.063 6.663 4.081 1.00 97.31 90 VAL A N 1
ATOM 695 C CA . VAL A 1 90 ? -5.635 6.244 5.369 1.00 97.31 90 VAL A CA 1
ATOM 696 C C . VAL A 1 90 ? -4.735 5.222 6.066 1.00 97.31 90 VAL A C 1
ATOM 698 O O . VAL A 1 90 ? -4.476 5.357 7.258 1.00 97.31 90 VAL A O 1
ATOM 701 N N . THR A 1 91 ? -4.197 4.239 5.339 1.00 97.69 91 THR A N 1
ATOM 702 C CA . THR A 1 91 ? -3.280 3.242 5.919 1.00 97.69 91 THR A CA 1
ATOM 703 C C . THR A 1 91 ? -1.991 3.890 6.431 1.00 97.69 91 THR A C 1
ATOM 705 O O . THR A 1 91 ? -1.539 3.570 7.529 1.00 97.69 91 THR A O 1
ATOM 708 N N . ALA A 1 92 ? -1.411 4.828 5.675 1.00 97.69 92 ALA A N 1
ATOM 709 C CA . ALA A 1 92 ? -0.220 5.560 6.101 1.00 97.69 92 ALA A CA 1
ATOM 710 C C . ALA A 1 92 ? -0.495 6.421 7.345 1.00 97.69 92 ALA A C 1
ATOM 712 O O . ALA A 1 92 ? 0.284 6.379 8.294 1.00 97.69 92 ALA A O 1
ATOM 713 N N . GLY A 1 93 ? -1.632 7.125 7.382 1.00 96.38 93 GLY A N 1
ATOM 714 C CA . GLY A 1 93 ? -2.039 7.921 8.542 1.00 96.38 93 GLY A CA 1
ATOM 715 C C . GLY A 1 93 ? -2.294 7.078 9.795 1.00 96.38 93 GLY A C 1
ATOM 716 O O . GLY A 1 93 ? -1.926 7.488 10.892 1.00 96.38 93 GLY A O 1
ATOM 717 N N . LEU A 1 94 ? -2.861 5.875 9.647 1.00 95.62 94 LEU A N 1
ATOM 718 C CA . LEU A 1 94 ? -3.012 4.929 10.759 1.00 95.62 94 LEU A CA 1
ATOM 719 C C . LEU A 1 94 ? -1.666 4.456 11.304 1.00 95.62 94 LEU A C 1
ATOM 721 O O . LEU A 1 94 ? -1.509 4.369 12.521 1.00 95.62 94 LEU A O 1
ATOM 725 N N . ALA A 1 95 ? -0.706 4.171 10.423 1.00 96.31 95 ALA A N 1
ATOM 726 C CA . ALA A 1 95 ? 0.645 3.805 10.828 1.00 96.31 95 ALA A CA 1
ATOM 727 C C . ALA A 1 95 ? 1.322 4.933 11.623 1.00 96.31 95 ALA A C 1
ATOM 729 O O . ALA A 1 95 ? 1.879 4.679 12.691 1.00 96.31 95 ALA A O 1
ATOM 730 N N . ASP A 1 96 ? 1.228 6.172 11.131 1.00 96.19 96 ASP A N 1
ATOM 731 C CA . ASP A 1 96 ? 1.815 7.345 11.786 1.00 96.19 96 ASP A CA 1
ATOM 732 C C . ASP A 1 96 ? 1.154 7.633 13.139 1.00 96.19 96 ASP A C 1
ATOM 734 O O . ASP A 1 96 ? 1.848 7.881 14.128 1.00 96.19 96 ASP A O 1
ATOM 738 N N . LEU A 1 97 ? -0.177 7.528 13.215 1.00 94.31 97 LEU A N 1
ATOM 739 C CA . LEU A 1 97 ? -0.907 7.671 14.471 1.00 94.31 97 LEU A CA 1
ATOM 740 C C . LEU A 1 97 ? -0.510 6.580 15.469 1.00 94.31 97 LEU A C 1
ATOM 742 O O . LEU A 1 97 ? -0.170 6.897 16.603 1.00 94.31 97 LEU A O 1
ATOM 746 N N . ASP A 1 98 ? -0.519 5.304 15.073 1.00 93.56 98 ASP A N 1
ATOM 747 C CA . ASP A 1 98 ? -0.156 4.209 15.979 1.00 93.56 98 ASP A CA 1
ATOM 748 C C . ASP A 1 98 ? 1.273 4.376 16.512 1.00 93.56 98 ASP A C 1
ATOM 750 O O . ASP A 1 98 ? 1.505 4.193 17.708 1.00 93.56 98 ASP A O 1
ATOM 754 N N . TYR A 1 99 ? 2.215 4.786 15.656 1.00 94.31 99 TYR A N 1
ATOM 755 C CA . TYR A 1 99 ? 3.581 5.094 16.071 1.00 94.31 99 TYR A CA 1
ATOM 756 C C . TYR A 1 99 ? 3.624 6.245 17.084 1.00 94.31 99 TYR A C 1
ATOM 758 O O . TYR A 1 99 ? 4.212 6.090 18.156 1.00 94.31 99 TYR A O 1
ATOM 766 N N . ALA A 1 100 ? 2.963 7.370 16.799 1.00 93.25 100 ALA A N 1
ATOM 767 C CA . ALA A 1 100 ? 2.918 8.512 17.711 1.00 93.25 100 ALA A CA 1
ATOM 768 C C . ALA A 1 100 ? 2.320 8.132 19.077 1.00 93.25 100 ALA A C 1
ATOM 770 O O . ALA A 1 100 ? 2.885 8.475 20.117 1.00 93.25 100 ALA A O 1
ATOM 771 N N . LEU A 1 101 ? 1.229 7.359 19.091 1.00 91.38 101 LEU A N 1
ATOM 772 C CA . LEU A 1 101 ? 0.598 6.901 20.329 1.00 91.38 101 LEU A CA 1
ATOM 773 C C . LEU A 1 101 ? 1.507 5.946 21.122 1.00 91.38 101 LEU A C 1
ATOM 775 O O . LEU A 1 101 ? 1.534 6.007 22.352 1.00 91.38 101 LEU A O 1
ATOM 779 N N . GLN A 1 102 ? 2.272 5.083 20.441 1.00 90.44 102 GLN A N 1
ATOM 780 C CA . GLN A 1 102 ? 3.282 4.232 21.085 1.00 90.44 102 GLN A CA 1
ATOM 781 C C . GLN A 1 102 ? 4.386 5.066 21.743 1.00 90.44 102 GLN A C 1
ATOM 783 O O . G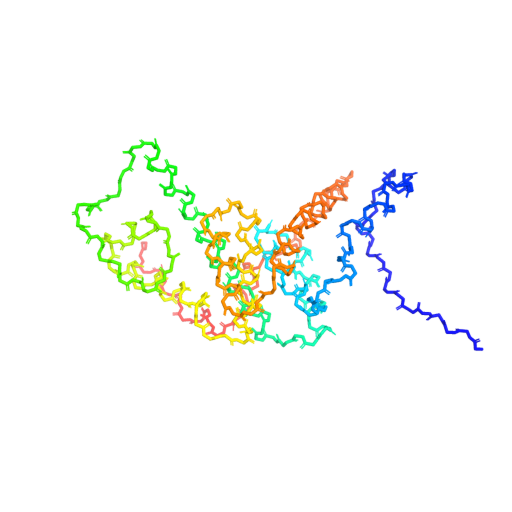LN A 1 102 ? 4.759 4.778 22.881 1.00 90.44 102 GLN A O 1
ATOM 788 N N . GLN A 1 103 ? 4.867 6.116 21.068 1.00 92.44 103 GLN A N 1
ATOM 789 C CA . GLN A 1 103 ? 5.881 7.011 21.631 1.00 92.44 103 GLN A CA 1
ATOM 790 C C . GLN A 1 103 ? 5.351 7.761 22.857 1.00 92.44 103 GLN A C 1
ATOM 792 O O . GLN A 1 103 ? 6.008 7.763 23.896 1.00 92.44 103 GLN A O 1
ATOM 797 N N . LEU A 1 104 ? 4.136 8.311 22.793 1.00 89.81 104 LEU A N 1
ATOM 798 C CA . LEU A 1 104 ? 3.511 8.977 23.941 1.00 89.81 104 LEU A CA 1
ATOM 799 C C . LEU A 1 104 ? 3.368 8.035 25.145 1.00 89.81 104 LEU A C 1
ATOM 801 O O . LEU A 1 104 ? 3.766 8.397 26.253 1.00 89.81 104 LEU A O 1
ATOM 805 N N . ASN A 1 105 ? 2.905 6.802 24.919 1.00 86.50 105 ASN A N 1
ATOM 806 C CA . ASN A 1 105 ? 2.810 5.793 25.976 1.00 86.50 105 ASN A CA 1
ATOM 807 C C . ASN A 1 105 ? 4.187 5.450 26.574 1.00 86.50 105 ASN A C 1
ATOM 809 O O . ASN A 1 105 ? 4.299 5.277 27.787 1.00 86.50 105 ASN A O 1
ATOM 813 N N . SER A 1 106 ? 5.239 5.370 25.749 1.00 88.44 106 SER A N 1
ATOM 814 C CA . SER A 1 106 ? 6.607 5.095 26.218 1.00 88.44 106 SER A CA 1
ATOM 815 C C . SER A 1 106 ? 7.180 6.212 27.098 1.00 88.44 106 SER A C 1
ATOM 817 O O . SER A 1 106 ? 7.994 5.946 27.978 1.00 88.44 106 SER A O 1
ATOM 819 N N . LEU A 1 107 ? 6.699 7.444 26.909 1.00 89.94 107 LEU A N 1
ATOM 820 C CA . LEU A 1 107 ? 7.039 8.611 27.724 1.00 89.94 107 LEU A CA 1
ATOM 821 C C . LEU A 1 107 ? 6.181 8.723 28.996 1.00 89.94 107 LEU A C 1
ATOM 823 O O . LEU A 1 107 ? 6.314 9.691 29.741 1.00 89.94 107 LEU A O 1
ATOM 827 N N . GLY A 1 108 ? 5.272 7.772 29.243 1.00 85.25 108 GLY A N 1
ATOM 828 C CA . GLY A 1 108 ? 4.321 7.837 30.355 1.00 85.25 108 GLY A CA 1
ATOM 829 C C . GLY A 1 108 ? 3.263 8.934 30.198 1.00 85.25 108 GLY A C 1
ATOM 830 O O . GLY A 1 108 ? 2.558 9.248 31.157 1.00 85.25 108 GLY A O 1
ATOM 831 N N . LEU A 1 109 ? 3.137 9.523 29.004 1.00 82.31 109 LEU A N 1
ATOM 832 C CA . LEU A 1 109 ? 2.097 10.497 28.701 1.00 82.31 109 LEU A CA 1
ATOM 833 C C . LEU A 1 109 ? 0.781 9.758 28.444 1.00 82.31 109 LEU A C 1
ATOM 835 O O . LEU A 1 109 ? 0.752 8.701 27.815 1.00 82.31 109 LEU A O 1
ATOM 839 N N . SER A 1 110 ? -0.321 10.317 28.939 1.00 70.44 110 SER A N 1
ATOM 840 C CA . SER A 1 110 ? -1.658 9.745 28.771 1.00 70.44 110 SER A CA 1
ATOM 841 C C . SER A 1 110 ? -2.636 10.790 28.252 1.00 70.44 110 SER A C 1
ATOM 843 O O . SER A 1 110 ? -2.501 11.984 28.519 1.00 70.44 110 SER A O 1
ATOM 845 N N . TYR A 1 111 ? -3.628 10.326 27.499 1.00 72.12 111 TYR A N 1
ATOM 846 C CA . TYR A 1 111 ? -4.758 11.141 27.062 1.00 72.12 111 TYR A CA 1
ATOM 847 C C . TYR A 1 111 ? -5.819 11.181 28.176 1.00 72.12 111 TYR A C 1
ATOM 849 O O . TYR A 1 111 ? -5.919 10.226 28.960 1.00 72.12 111 TYR A O 1
ATOM 857 N N . PRO A 1 112 ? -6.641 12.244 28.253 1.00 66.25 112 PRO A N 1
ATOM 858 C CA . PRO A 1 112 ? -7.725 12.332 29.227 1.00 66.25 112 PRO A CA 1
ATOM 859 C C . PRO A 1 112 ? -8.652 11.101 29.178 1.00 66.25 112 PRO A C 1
ATOM 861 O O . PRO A 1 112 ? -8.924 10.560 28.112 1.00 66.25 112 PRO A O 1
ATOM 864 N N . ASN A 1 113 ? -9.183 10.675 30.330 1.00 58.25 113 ASN A N 1
ATOM 865 C CA . ASN A 1 113 ? -10.245 9.656 30.445 1.00 58.25 113 ASN A CA 1
ATOM 866 C C . ASN A 1 113 ? -9.921 8.209 30.006 1.00 58.25 113 ASN A C 1
ATOM 868 O O . ASN A 1 113 ? -10.836 7.426 29.751 1.00 58.25 113 ASN A O 1
ATOM 872 N N . GLN A 1 114 ? -8.656 7.783 30.073 1.00 57.69 114 GLN A N 1
ATOM 873 C CA . GLN A 1 114 ? -8.230 6.387 29.833 1.00 57.69 114 GLN A CA 1
ATOM 874 C C . GLN A 1 114 ? -8.946 5.319 30.704 1.00 57.69 114 GLN A C 1
ATOM 876 O O . GLN A 1 114 ? -8.889 4.128 30.402 1.00 57.69 114 GLN A O 1
ATOM 881 N N . LYS A 1 115 ? -9.605 5.728 31.804 1.00 49.81 115 LYS A N 1
ATOM 882 C CA . LYS A 1 115 ? -10.298 4.840 32.760 1.00 49.81 115 LYS A CA 1
ATOM 883 C C . LYS A 1 115 ? -11.659 4.333 32.278 1.00 49.81 115 LYS A C 1
ATOM 885 O O . LYS A 1 115 ? -12.136 3.326 32.803 1.00 49.81 115 LYS A O 1
ATOM 890 N N . ASN A 1 116 ? -12.279 4.980 31.292 1.00 54.91 116 ASN A N 1
ATOM 891 C CA . ASN A 1 116 ? -13.472 4.417 30.672 1.00 54.91 116 ASN A CA 1
ATOM 892 C C . ASN A 1 116 ? -13.022 3.298 29.740 1.00 54.91 116 ASN A C 1
ATOM 894 O O . ASN A 1 116 ? -12.291 3.546 28.785 1.00 54.91 116 ASN A O 1
ATOM 898 N N . LYS A 1 117 ? -13.437 2.054 30.024 1.00 53.75 117 LYS A N 1
ATOM 899 C CA . LYS A 1 117 ? -13.239 0.937 29.095 1.00 53.75 117 LYS A CA 1
ATOM 900 C C . LYS A 1 117 ? -13.783 1.373 27.740 1.00 53.75 117 LYS A C 1
ATOM 902 O O . LYS A 1 117 ? -15.000 1.466 27.574 1.00 53.75 117 LYS A O 1
ATOM 907 N N . ALA A 1 118 ? -12.881 1.634 26.800 1.00 55.19 118 ALA A N 1
ATOM 908 C CA . ALA A 1 118 ? -13.220 1.768 25.401 1.00 55.19 118 ALA A CA 1
ATOM 909 C C . ALA A 1 118 ? -13.987 0.498 25.033 1.00 55.19 118 ALA A C 1
ATOM 911 O O . ALA A 1 118 ? -13.415 -0.593 24.999 1.00 55.19 118 ALA A O 1
ATOM 912 N N . ARG A 1 119 ? -15.307 0.602 24.854 1.00 57.22 119 ARG A N 1
ATOM 913 C CA . ARG A 1 119 ? -16.011 -0.441 24.117 1.00 57.22 119 ARG A CA 1
ATOM 914 C C . ARG A 1 119 ? -15.415 -0.381 22.726 1.00 57.22 119 ARG A C 1
ATOM 916 O O . ARG A 1 119 ? -15.329 0.710 22.164 1.00 57.22 119 ARG A O 1
ATOM 923 N N . ASP A 1 120 ? -14.963 -1.518 22.222 1.00 58.56 120 ASP A N 1
ATOM 924 C CA . ASP A 1 120 ? -14.590 -1.614 20.824 1.00 58.56 120 ASP A CA 1
ATOM 925 C C . ASP A 1 120 ? -15.866 -1.361 20.019 1.00 58.56 120 ASP A C 1
ATOM 927 O O . ASP A 1 120 ? -16.736 -2.218 19.904 1.00 58.56 120 ASP A O 1
ATOM 931 N N . ARG A 1 121 ? -16.075 -0.097 19.644 1.00 64.31 121 ARG A N 1
ATOM 932 C CA . ARG A 1 121 ? -17.228 0.342 18.852 1.00 64.31 121 ARG A CA 1
ATOM 933 C C . ARG A 1 121 ? -16.963 0.109 17.365 1.00 64.31 121 ARG A C 1
ATOM 935 O O . ARG A 1 121 ? -17.864 0.262 16.550 1.00 64.31 121 ARG A O 1
ATOM 942 N N . CYS A 1 122 ? -15.713 -0.190 17.012 1.00 59.91 122 CYS A N 1
ATOM 943 C CA . CYS A 1 122 ? -15.281 -0.428 15.653 1.00 59.91 122 CYS A CA 1
ATOM 944 C C . CYS A 1 122 ? -15.186 -1.940 15.460 1.00 59.91 122 CYS A C 1
ATOM 946 O O . CYS A 1 122 ? -14.288 -2.565 16.003 1.00 59.91 122 CYS A O 1
ATOM 948 N N . ASP A 1 123 ? -16.005 -2.526 14.588 1.00 69.88 123 ASP A N 1
ATOM 949 C CA . ASP A 1 123 ? -15.753 -3.878 14.051 1.00 69.88 123 ASP A CA 1
ATOM 950 C C . ASP A 1 123 ? -14.514 -3.898 13.118 1.00 69.88 123 ASP A C 1
ATOM 952 O O . ASP A 1 123 ? -14.424 -4.655 12.149 1.00 69.88 123 ASP A O 1
ATOM 956 N N . MET A 1 124 ? -13.546 -3.015 13.379 1.00 76.81 124 MET A N 1
ATOM 957 C CA . MET A 1 124 ? -12.348 -2.780 12.597 1.00 76.81 124 MET A CA 1
ATOM 958 C C . MET A 1 124 ? -11.126 -3.239 13.391 1.00 76.81 124 MET A C 1
ATOM 960 O O . MET A 1 124 ? -10.982 -2.882 14.559 1.00 76.81 124 MET A O 1
ATOM 964 N N . PRO A 1 125 ? -10.190 -3.970 12.768 1.00 83.50 125 PRO A N 1
ATOM 965 C CA . PRO A 1 125 ? -9.011 -4.523 13.433 1.00 83.50 125 PRO A CA 1
ATOM 966 C C . PRO A 1 125 ? -7.920 -3.465 13.717 1.00 83.50 125 PRO A C 1
ATOM 968 O O . PRO A 1 125 ? -6.786 -3.584 13.246 1.00 83.50 125 PRO A O 1
ATOM 971 N N . LEU A 1 126 ? -8.252 -2.426 14.487 1.00 85.62 126 LEU A N 1
ATOM 972 C CA . LEU A 1 126 ? -7.344 -1.346 14.885 1.00 85.62 126 LEU A CA 1
ATOM 973 C C . LEU A 1 126 ? -6.391 -1.767 16.014 1.00 85.62 126 LEU A C 1
ATOM 975 O O . LEU A 1 126 ? -6.602 -2.761 16.711 1.00 85.62 126 LEU A O 1
ATOM 979 N N . SER A 1 127 ? -5.303 -1.010 16.199 1.00 86.50 127 SER A N 1
ATOM 980 C CA . SER A 1 127 ? -4.405 -1.229 17.335 1.00 86.50 127 SER A CA 1
ATOM 981 C C . SER A 1 127 ? -5.091 -0.829 18.647 1.00 86.50 127 SER A C 1
ATOM 983 O O . SER A 1 127 ? -5.938 0.067 18.685 1.00 86.50 127 SER A O 1
ATOM 985 N N . LYS A 1 128 ? -4.686 -1.457 19.758 1.00 84.88 128 LYS A N 1
ATOM 986 C CA . LYS A 1 128 ? -5.201 -1.109 21.095 1.00 84.88 128 LYS A CA 1
ATOM 987 C C . LYS A 1 128 ? -4.958 0.362 21.444 1.00 84.88 128 LYS A C 1
ATOM 989 O O . LYS A 1 128 ? -5.785 0.962 22.121 1.00 84.88 128 LYS A O 1
ATOM 994 N N . ASN A 1 129 ? -3.849 0.932 20.968 1.00 85.69 129 ASN A N 1
ATOM 995 C CA . ASN A 1 129 ? -3.513 2.334 21.201 1.00 85.69 129 ASN A CA 1
ATOM 996 C C . ASN A 1 129 ? -4.514 3.254 20.505 1.00 85.69 129 ASN A C 1
ATOM 998 O O . ASN A 1 129 ? -5.027 4.168 21.140 1.00 85.69 129 ASN A O 1
ATOM 1002 N N . ILE A 1 130 ? -4.836 2.978 19.237 1.00 88.69 130 ILE A N 1
ATOM 1003 C CA . ILE A 1 130 ? -5.813 3.765 18.478 1.00 88.69 130 ILE A CA 1
ATOM 1004 C C . ILE A 1 130 ? -7.199 3.652 19.117 1.00 88.69 130 ILE A C 1
ATOM 1006 O O . ILE A 1 130 ? -7.848 4.667 19.334 1.00 88.69 130 ILE A O 1
ATOM 1010 N N . ILE A 1 131 ? -7.641 2.445 19.484 1.00 85.25 131 ILE A N 1
ATOM 1011 C CA . ILE A 1 131 ? -8.951 2.252 20.132 1.00 85.25 131 ILE A CA 1
ATOM 1012 C C . ILE A 1 131 ? -9.037 3.058 21.436 1.00 85.25 131 ILE A C 1
ATOM 1014 O O . ILE A 1 131 ? -10.026 3.751 21.669 1.00 85.25 131 ILE A O 1
ATOM 1018 N N . ALA A 1 132 ? -7.990 3.015 22.265 1.00 82.25 132 ALA A N 1
ATOM 1019 C CA . ALA A 1 132 ? -7.928 3.808 23.489 1.00 82.25 132 ALA A CA 1
ATOM 1020 C C . ALA A 1 132 ? -7.919 5.320 23.199 1.00 82.25 132 ALA A C 1
ATOM 1022 O O . ALA A 1 132 ? -8.614 6.074 23.876 1.00 82.25 132 ALA A O 1
ATOM 1023 N N . PHE A 1 133 ? -7.178 5.755 22.176 1.00 84.25 133 PHE A N 1
ATOM 1024 C CA . PHE A 1 133 ? -7.124 7.150 21.739 1.00 84.25 133 PHE A CA 1
ATOM 1025 C C . PHE A 1 133 ? -8.449 7.664 21.167 1.00 84.25 133 PHE A C 1
ATOM 1027 O O . PHE A 1 133 ? -8.711 8.850 21.251 1.00 84.25 133 PHE A O 1
ATOM 1034 N N . LEU A 1 134 ? -9.310 6.833 20.591 1.00 84.62 134 LEU A N 1
ATOM 1035 C CA . LEU A 1 134 ? -10.598 7.325 20.090 1.00 84.62 134 LE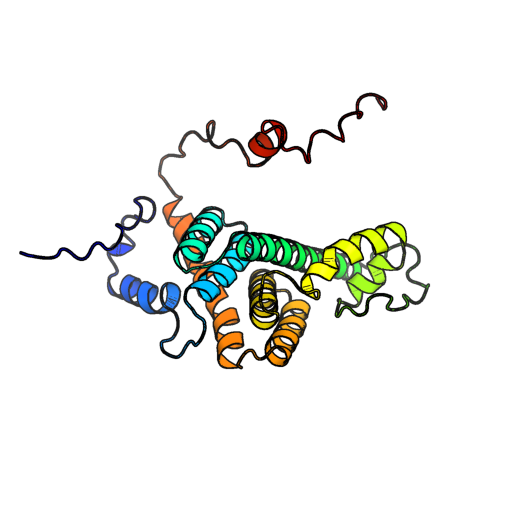U A CA 1
ATOM 1036 C C . LEU A 1 134 ? -11.688 7.329 21.168 1.00 84.62 134 LEU A C 1
ATOM 1038 O O . LEU A 1 134 ? -12.730 7.946 20.992 1.00 84.62 134 LEU A O 1
ATOM 1042 N N . ALA A 1 135 ? -11.473 6.645 22.291 1.00 79.56 135 ALA A N 1
ATOM 1043 C CA . ALA A 1 135 ? -12.497 6.474 23.316 1.00 79.56 135 ALA A CA 1
ATOM 1044 C C . ALA A 1 135 ? -12.776 7.727 24.164 1.00 79.56 135 ALA A C 1
ATOM 1046 O O . ALA A 1 135 ? -13.773 7.742 24.886 1.00 79.56 135 ALA A O 1
ATOM 1047 N N . TRP A 1 136 ? -11.914 8.751 24.115 1.00 76.88 136 TRP A N 1
ATOM 1048 C CA . TRP A 1 136 ? -12.065 9.961 24.937 1.00 76.88 136 TRP A CA 1
ATOM 1049 C C . TRP A 1 136 ? -12.874 11.081 24.264 1.00 76.88 136 TRP A C 1
ATOM 1051 O O . TRP A 1 136 ? -13.385 11.938 24.981 1.00 76.88 136 TRP A O 1
ATOM 1061 N N . ASP A 1 137 ? -13.027 11.062 22.934 1.00 81.75 137 ASP A N 1
ATOM 1062 C CA . ASP A 1 137 ? -13.787 12.057 22.164 1.00 81.75 137 ASP A CA 1
ATOM 1063 C C . ASP A 1 137 ? -14.689 11.357 21.132 1.00 81.75 137 ASP A C 1
ATOM 1065 O O . ASP A 1 137 ? -14.234 10.813 20.126 1.00 81.75 137 ASP A O 1
ATOM 1069 N N . GLU A 1 138 ? -15.996 11.380 21.393 1.00 80.12 138 GLU A N 1
ATOM 1070 C CA . GLU A 1 138 ? -17.013 10.728 20.563 1.00 80.12 138 GLU A CA 1
ATOM 1071 C C . GLU A 1 138 ? -17.134 11.345 19.163 1.00 80.12 138 GLU A C 1
ATOM 1073 O O . GLU A 1 138 ? -17.312 10.624 18.179 1.00 80.12 138 GLU A O 1
ATOM 1078 N N . LYS A 1 139 ? -16.963 12.664 19.036 1.00 82.81 139 LYS A N 1
ATOM 1079 C CA . LYS A 1 139 ? -17.035 13.341 17.736 1.00 82.81 139 LYS A CA 1
ATOM 1080 C C . LYS A 1 139 ? -15.788 13.052 16.905 1.00 82.81 139 LYS A C 1
ATOM 1082 O O . LYS A 1 139 ? -15.880 12.854 15.689 1.00 82.81 139 LYS A O 1
ATOM 1087 N N . LEU A 1 140 ? -14.620 13.012 17.547 1.00 83.62 140 LEU A N 1
ATOM 1088 C CA . LEU A 1 140 ? -13.385 12.563 16.906 1.00 83.62 140 LEU A CA 1
ATOM 1089 C C . LEU A 1 140 ? -13.518 11.108 16.443 1.00 83.62 140 LEU A C 1
ATOM 1091 O O . LEU A 1 140 ? -13.158 10.803 15.304 1.00 83.62 140 LEU A O 1
ATOM 1095 N N . TYR A 1 141 ? -14.088 10.241 17.285 1.00 83.88 141 TYR A N 1
ATOM 1096 C CA . TYR A 1 141 ? -14.351 8.842 16.955 1.00 83.88 141 TYR A CA 1
ATOM 1097 C C . TYR A 1 141 ? -15.189 8.696 15.678 1.00 83.88 141 TYR A C 1
ATOM 1099 O O . TYR A 1 141 ? -14.771 7.989 14.762 1.00 83.88 141 TYR A O 1
ATOM 1107 N N . GLU A 1 142 ? -16.340 9.369 15.576 1.00 84.19 142 GLU A N 1
ATOM 1108 C CA . GLU A 1 142 ? -17.235 9.226 14.417 1.00 84.19 142 GLU A CA 1
ATOM 1109 C C . GLU A 1 142 ? -16.569 9.651 13.101 1.00 84.19 142 GLU A C 1
ATOM 1111 O O . GLU A 1 142 ? -16.645 8.941 12.092 1.00 84.19 142 GLU A O 1
ATOM 1116 N N . ASN A 1 143 ? -15.872 10.790 13.104 1.00 87.19 143 ASN A N 1
ATOM 1117 C CA . ASN A 1 143 ? -15.158 11.284 11.924 1.00 87.19 143 ASN A CA 1
ATOM 1118 C C . ASN A 1 143 ? -14.010 10.348 11.522 1.00 87.19 143 ASN A C 1
ATOM 1120 O O . ASN A 1 143 ? -13.797 10.071 10.334 1.00 87.19 143 ASN A O 1
ATOM 1124 N N . PHE A 1 144 ? -13.294 9.823 12.514 1.00 89.31 144 PHE A N 1
ATOM 1125 C CA . PHE A 1 144 ? -12.210 8.878 12.299 1.00 89.31 144 PHE A CA 1
ATOM 1126 C C . PHE A 1 144 ? -12.723 7.553 11.728 1.00 89.31 144 PHE A C 1
ATOM 1128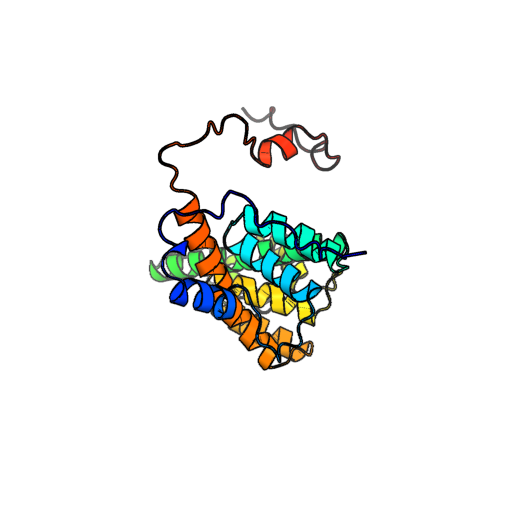 O O . PHE A 1 144 ? -12.234 7.099 10.692 1.00 89.31 144 PHE A O 1
ATOM 1135 N N . ALA A 1 145 ? -13.754 6.963 12.336 1.00 86.38 145 ALA A N 1
ATOM 1136 C CA . ALA A 1 145 ? -14.365 5.720 11.874 1.00 86.38 145 ALA A CA 1
ATOM 1137 C C . ALA A 1 145 ? -14.893 5.854 10.434 1.00 86.38 145 ALA A C 1
ATOM 1139 O O . ALA A 1 145 ? -14.667 4.971 9.603 1.00 86.38 145 ALA A O 1
ATOM 1140 N N . ASN A 1 146 ? -15.507 6.996 10.101 1.00 87.38 146 ASN A N 1
ATOM 1141 C CA . ASN A 1 146 ? -15.962 7.294 8.741 1.00 87.38 146 ASN A CA 1
ATOM 1142 C C . ASN A 1 146 ? -14.835 7.382 7.710 1.00 87.38 146 ASN A C 1
ATOM 1144 O O . ASN A 1 146 ? -15.055 7.071 6.540 1.00 87.38 146 ASN A O 1
ATOM 1148 N N . THR A 1 147 ? -13.643 7.790 8.133 1.00 90.06 147 THR A N 1
ATOM 1149 C CA . THR A 1 147 ? -12.461 7.833 7.269 1.00 90.06 147 THR A CA 1
ATOM 1150 C C . THR A 1 147 ? -11.861 6.439 7.101 1.00 90.06 147 THR A C 1
ATOM 1152 O O . THR A 1 147 ? -11.538 6.027 5.989 1.00 90.06 147 THR A O 1
ATOM 1155 N N . VAL A 1 148 ? -11.754 5.682 8.194 1.00 91.62 148 VAL A N 1
ATOM 1156 C CA . VAL A 1 148 ? -11.079 4.379 8.225 1.00 91.62 148 VAL A CA 1
ATOM 1157 C C . VAL A 1 148 ? -11.892 3.260 7.581 1.00 91.62 148 VAL A C 1
ATOM 1159 O O . VAL A 1 148 ? -11.304 2.345 7.002 1.00 91.62 148 VAL A O 1
ATOM 1162 N N . LYS A 1 149 ? -13.229 3.338 7.596 1.00 90.62 149 LYS A N 1
ATOM 1163 C CA . LYS A 1 149 ? -14.093 2.303 6.999 1.00 90.62 149 LYS A CA 1
ATOM 1164 C C . LYS A 1 149 ? -13.784 1.999 5.538 1.00 90.62 149 LYS A C 1
ATOM 1166 O O . LYS A 1 149 ? -13.977 0.866 5.110 1.00 90.62 149 LYS A O 1
ATOM 11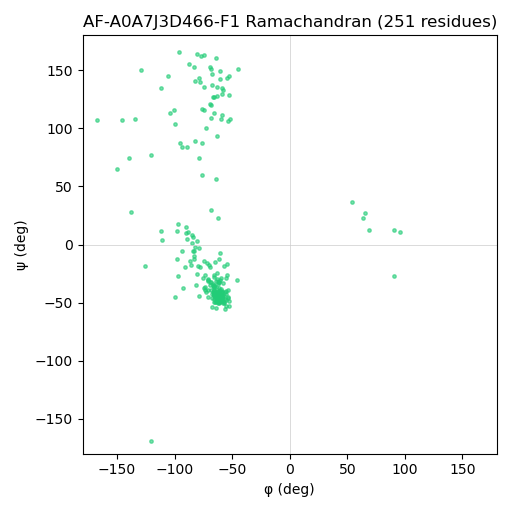71 N N . ILE A 1 150 ? -13.217 2.957 4.798 1.00 91.94 150 ILE A N 1
ATOM 1172 C CA . ILE A 1 150 ? -12.795 2.744 3.410 1.00 91.94 150 ILE A CA 1
ATOM 1173 C C . ILE A 1 150 ? -11.832 1.557 3.256 1.00 91.94 150 ILE A C 1
ATOM 1175 O O . ILE A 1 150 ? -11.821 0.906 2.218 1.00 91.94 150 ILE A O 1
ATOM 1179 N N . LEU A 1 151 ? -11.046 1.236 4.290 1.00 91.81 151 LEU A N 1
ATOM 1180 C CA . LEU A 1 151 ? -10.114 0.109 4.262 1.00 91.81 151 LEU A CA 1
ATOM 1181 C C . LEU A 1 151 ? -10.816 -1.253 4.272 1.00 91.81 151 LEU A C 1
ATOM 1183 O O . LEU A 1 151 ? -10.185 -2.253 3.920 1.00 91.81 151 LEU A O 1
ATOM 1187 N N . PHE A 1 152 ? -12.089 -1.304 4.663 1.00 87.31 152 PHE A N 1
ATOM 1188 C CA . PHE A 1 152 ? -12.839 -2.540 4.901 1.00 87.31 152 PHE A CA 1
ATOM 1189 C C . PHE A 1 152 ? -14.148 -2.623 4.106 1.00 87.31 152 PHE A C 1
ATOM 1191 O O . PHE A 1 152 ? -14.681 -3.715 3.921 1.00 87.31 152 PHE A O 1
ATOM 1198 N N . GLU A 1 153 ? -14.656 -1.495 3.615 1.00 88.81 153 GLU A N 1
ATOM 1199 C CA . GLU A 1 153 ? -15.843 -1.438 2.767 1.00 88.81 153 GLU A CA 1
ATOM 1200 C C . GLU A 1 153 ? -15.530 -1.772 1.304 1.00 88.81 153 GLU A C 1
ATOM 1202 O O . GLU A 1 153 ? -14.382 -1.756 0.853 1.00 88.81 153 GLU A O 1
ATOM 1207 N N . LYS A 1 154 ? -16.589 -2.076 0.546 1.00 90.69 154 LYS A N 1
ATOM 1208 C CA . LYS A 1 154 ? -16.502 -2.314 -0.893 1.00 90.69 154 LYS A CA 1
ATOM 1209 C C . LYS A 1 154 ? -16.094 -1.025 -1.608 1.00 90.69 154 LYS A C 1
ATOM 1211 O O . LYS A 1 154 ? -16.763 -0.001 -1.485 1.00 90.69 154 LYS A O 1
ATOM 1216 N N . THR A 1 155 ? -15.046 -1.115 -2.413 1.00 93.62 155 THR A N 1
ATOM 1217 C CA . THR A 1 155 ? -14.563 -0.032 -3.272 1.00 93.62 155 THR A CA 1
ATOM 1218 C C . THR A 1 155 ? -14.596 -0.474 -4.741 1.00 93.62 155 THR A C 1
ATOM 1220 O O . THR A 1 155 ? -15.204 -1.500 -5.072 1.00 93.62 155 THR A O 1
ATOM 1223 N N . ALA A 1 156 ? -13.990 0.298 -5.645 1.00 96.38 156 ALA A N 1
ATOM 1224 C CA . ALA A 1 156 ? -13.723 -0.156 -7.009 1.00 96.38 156 ALA A CA 1
ATOM 1225 C C . ALA A 1 156 ? -12.601 -1.208 -7.078 1.00 96.38 156 ALA A C 1
ATOM 1227 O O . ALA A 1 156 ? -12.476 -1.886 -8.096 1.00 96.38 156 ALA A O 1
ATOM 1228 N N . LEU A 1 157 ? -11.798 -1.346 -6.017 1.00 97.81 157 LEU A N 1
ATOM 1229 C CA . LEU A 1 157 ? -10.784 -2.384 -5.896 1.00 97.81 157 LEU A CA 1
ATOM 1230 C C . LEU A 1 157 ? -11.429 -3.684 -5.414 1.00 97.81 157 LEU A C 1
ATOM 1232 O O . LEU A 1 157 ? -12.273 -3.697 -4.515 1.00 97.81 157 LEU A O 1
ATOM 1236 N N . GLU A 1 158 ? -10.974 -4.807 -5.960 1.00 97.12 158 GLU A N 1
ATOM 1237 C CA . GLU A 1 158 ? -11.273 -6.103 -5.361 1.00 97.12 158 GLU A CA 1
ATOM 1238 C C . GLU A 1 158 ? -10.701 -6.172 -3.941 1.00 97.12 158 GLU A C 1
ATOM 1240 O O . GLU A 1 158 ? -9.591 -5.698 -3.685 1.00 97.12 158 GLU A O 1
ATOM 1245 N N . ALA A 1 159 ? -11.427 -6.816 -3.021 1.00 97.44 159 ALA A N 1
ATOM 1246 C CA . ALA A 1 159 ? -11.022 -6.914 -1.618 1.00 97.44 159 ALA A CA 1
ATOM 1247 C C . ALA A 1 159 ? -9.595 -7.470 -1.466 1.00 97.44 159 ALA A C 1
ATOM 1249 O O . ALA A 1 159 ? -8.815 -6.960 -0.666 1.00 97.44 159 ALA A O 1
ATOM 1250 N N . ARG A 1 160 ? -9.226 -8.462 -2.286 1.00 97.94 160 ARG A N 1
ATOM 1251 C CA . ARG A 1 160 ? -7.875 -9.033 -2.346 1.00 97.94 160 ARG A CA 1
ATOM 1252 C C . ARG A 1 160 ? -6.815 -7.966 -2.627 1.00 97.94 160 ARG A C 1
ATOM 1254 O O . ARG A 1 160 ? -5.884 -7.801 -1.841 1.00 97.94 160 ARG A O 1
ATOM 1261 N N . LEU A 1 161 ? -6.981 -7.214 -3.714 1.00 98.50 161 LEU A N 1
ATOM 1262 C CA . LEU A 1 161 ? -6.044 -6.176 -4.143 1.00 98.50 161 LEU A CA 1
ATOM 1263 C C . LEU A 1 161 ? -5.984 -5.010 -3.151 1.00 98.50 161 LEU A C 1
ATOM 1265 O O . LEU A 1 161 ? -4.896 -4.538 -2.828 1.00 98.50 161 LEU A O 1
ATOM 1269 N N . GLN A 1 162 ? -7.132 -4.583 -2.622 1.00 98.50 162 GLN A N 1
ATOM 1270 C CA . GLN A 1 162 ? -7.206 -3.535 -1.604 1.00 98.50 162 GLN A CA 1
ATOM 1271 C C . GLN A 1 162 ? -6.343 -3.880 -0.385 1.00 98.50 162 GLN A C 1
ATOM 1273 O O . GLN A 1 162 ? -5.536 -3.063 0.053 1.00 98.50 162 GLN A O 1
ATOM 1278 N N . GLN A 1 163 ? -6.451 -5.110 0.128 1.00 98.44 163 GLN A N 1
ATOM 1279 C CA . GLN A 1 163 ? -5.652 -5.531 1.280 1.00 98.44 163 GLN A CA 1
ATOM 1280 C C . GLN A 1 163 ? -4.166 -5.709 0.937 1.00 98.44 163 GLN A C 1
ATOM 1282 O O . GLN A 1 163 ? -3.322 -5.425 1.784 1.00 98.44 163 GLN A O 1
ATOM 1287 N N . LEU A 1 164 ? -3.820 -6.103 -0.295 1.00 98.75 164 LEU A N 1
ATOM 1288 C CA . LEU A 1 164 ? -2.426 -6.122 -0.758 1.00 98.75 164 LEU A CA 1
ATOM 1289 C C . LEU A 1 164 ? -1.823 -4.709 -0.855 1.00 98.75 164 LEU A C 1
ATOM 1291 O O . LEU A 1 164 ? -0.660 -4.523 -0.502 1.00 98.75 164 LEU A O 1
ATOM 1295 N N . ILE A 1 165 ? -2.600 -3.699 -1.259 1.00 98.81 165 ILE A N 1
ATOM 1296 C CA . ILE A 1 165 ? -2.169 -2.291 -1.239 1.00 98.81 165 ILE A CA 1
ATOM 1297 C C . ILE A 1 165 ? -1.930 -1.830 0.205 1.00 98.81 165 ILE A C 1
ATOM 1299 O O . ILE A 1 165 ? -0.859 -1.301 0.506 1.00 98.81 165 ILE A O 1
ATOM 1303 N N . CYS A 1 166 ? -2.876 -2.081 1.118 1.00 98.62 166 CYS A N 1
ATOM 1304 C CA . CYS A 1 166 ? -2.712 -1.728 2.531 1.00 98.62 166 CYS A CA 1
ATOM 1305 C C . CYS A 1 166 ? -1.514 -2.449 3.172 1.00 98.62 166 CYS A C 1
ATOM 1307 O O . CYS A 1 166 ? -0.779 -1.852 3.961 1.00 98.62 166 CYS A O 1
ATOM 1309 N N . LEU A 1 167 ? -1.271 -3.713 2.807 1.00 98.69 167 LEU A N 1
ATOM 1310 C CA . LEU A 1 167 ? -0.079 -4.456 3.213 1.00 98.69 167 LEU A CA 1
ATOM 1311 C C . LEU A 1 167 ? 1.194 -3.764 2.716 1.00 98.69 167 LEU A C 1
ATOM 1313 O O . LEU A 1 167 ? 2.098 -3.527 3.512 1.00 98.69 167 LEU A O 1
ATOM 1317 N N . ALA A 1 168 ? 1.249 -3.389 1.436 1.00 98.69 168 ALA A N 1
ATOM 1318 C CA . ALA A 1 168 ? 2.405 -2.712 0.857 1.00 98.69 168 ALA A CA 1
ATOM 1319 C C . ALA A 1 168 ? 2.717 -1.394 1.583 1.00 98.69 168 ALA A C 1
ATOM 1321 O O . ALA A 1 168 ? 3.863 -1.150 1.957 1.00 98.69 168 ALA A O 1
ATOM 1322 N N . VAL A 1 169 ? 1.690 -0.579 1.840 1.00 98.69 169 VAL A N 1
ATOM 1323 C CA . VAL A 1 169 ? 1.807 0.685 2.584 1.00 98.69 169 VAL A CA 1
ATOM 1324 C C . VAL A 1 169 ? 2.272 0.436 4.017 1.00 98.69 169 VAL A C 1
ATOM 1326 O O . VAL A 1 169 ? 3.217 1.073 4.477 1.00 98.69 169 VAL A O 1
ATOM 1329 N N . SER A 1 170 ? 1.667 -0.532 4.709 1.00 98.44 170 SER A N 1
ATOM 1330 C CA . SER A 1 170 ? 2.061 -0.900 6.076 1.00 98.44 170 SER A CA 1
ATOM 1331 C C . SER A 1 170 ? 3.523 -1.342 6.139 1.00 98.44 170 SER A C 1
ATOM 1333 O O . SER A 1 170 ? 4.243 -0.964 7.061 1.00 98.44 170 SER A O 1
ATOM 1335 N N . SER A 1 171 ? 3.982 -2.103 5.144 1.00 98.38 171 SER A N 1
ATOM 1336 C CA . SER A 1 171 ? 5.373 -2.539 5.029 1.00 98.38 171 SER A CA 1
ATOM 1337 C C . SER A 1 171 ? 6.338 -1.380 4.770 1.00 98.38 171 SER A C 1
ATOM 1339 O O . SER A 1 171 ? 7.390 -1.347 5.401 1.00 98.38 171 SER A O 1
ATOM 1341 N N . VAL A 1 172 ? 5.981 -0.405 3.924 1.00 98.12 172 VAL A N 1
ATOM 1342 C CA . VAL A 1 172 ? 6.779 0.825 3.727 1.00 98.12 172 VAL A CA 1
ATOM 1343 C C . VAL A 1 172 ? 6.930 1.603 5.034 1.00 98.12 172 VAL A C 1
ATOM 1345 O O . VAL A 1 172 ? 8.022 2.052 5.368 1.00 98.12 172 VAL A O 1
ATOM 1348 N N . LYS A 1 173 ? 5.840 1.736 5.792 1.00 97.31 173 LYS A N 1
ATOM 1349 C CA . LYS A 1 173 ? 5.806 2.492 7.051 1.00 97.31 173 LYS A CA 1
ATOM 1350 C C . LYS A 1 173 ? 6.399 1.732 8.244 1.00 97.31 173 LYS A C 1
ATOM 1352 O O . LYS A 1 173 ? 6.432 2.276 9.341 1.00 97.31 173 LYS A O 1
ATOM 1357 N N . GLY A 1 174 ? 6.816 0.475 8.067 1.00 96.38 174 GLY A N 1
ATOM 1358 C CA . GLY A 1 174 ? 7.271 -0.378 9.171 1.00 96.38 174 GLY A CA 1
ATOM 1359 C C . GLY A 1 174 ? 6.173 -0.687 10.199 1.00 96.38 174 GLY A C 1
ATOM 1360 O O . GLY A 1 174 ? 6.464 -1.002 11.352 1.00 96.38 174 GLY A O 1
ATOM 1361 N N . TRP A 1 175 ? 4.898 -0.596 9.812 1.00 96.88 175 TRP A N 1
ATOM 1362 C CA . TRP A 1 175 ? 3.768 -0.732 10.725 1.00 96.88 175 TRP A CA 1
ATOM 1363 C C . TRP A 1 175 ? 3.430 -2.203 10.989 1.00 96.88 175 TRP A C 1
ATOM 1365 O O . TRP A 1 175 ? 2.612 -2.814 10.299 1.00 96.88 175 TRP A O 1
ATOM 1375 N N . GLY A 1 176 ? 4.058 -2.789 12.014 1.00 95.12 176 GLY A N 1
ATOM 1376 C CA . GLY A 1 176 ? 3.953 -4.222 12.321 1.00 95.12 176 GLY A CA 1
ATOM 1377 C C . GLY A 1 176 ? 2.520 -4.739 12.518 1.00 95.12 176 GLY A C 1
ATOM 1378 O O . GLY A 1 176 ? 2.175 -5.814 12.018 1.00 95.12 176 GLY A O 1
ATOM 1379 N N . GLN A 1 177 ? 1.657 -3.969 13.190 1.00 93.75 177 GLN A N 1
ATOM 1380 C CA . GLN A 1 177 ? 0.247 -4.337 13.354 1.00 93.75 177 GLN A CA 1
ATOM 1381 C C . GLN A 1 177 ? -0.495 -4.327 12.009 1.00 93.75 177 GLN A C 1
ATOM 1383 O O . GLN A 1 177 ? -1.213 -5.285 11.714 1.00 93.75 177 GLN A O 1
ATOM 1388 N N . GLY A 1 178 ? -0.273 -3.308 11.173 1.00 95.69 178 GLY A N 1
ATOM 1389 C CA . GLY A 1 178 ? -0.834 -3.231 9.822 1.00 95.69 178 GLY A CA 1
ATOM 1390 C C . GLY A 1 178 ? -0.407 -4.404 8.945 1.00 95.69 178 GLY A C 1
ATOM 1391 O O . GLY A 1 178 ? -1.255 -5.064 8.345 1.00 95.69 178 GLY A O 1
ATOM 1392 N N . ILE A 1 179 ? 0.884 -4.757 8.955 1.00 97.69 179 ILE A N 1
ATOM 1393 C CA . ILE A 1 179 ? 1.415 -5.918 8.219 1.00 97.69 179 ILE A CA 1
ATOM 1394 C C . ILE A 1 179 ? 0.676 -7.196 8.632 1.00 97.69 179 ILE A C 1
ATOM 1396 O O . ILE A 1 179 ? 0.216 -7.956 7.777 1.00 97.69 179 ILE A O 1
ATOM 1400 N N . LYS A 1 180 ? 0.501 -7.427 9.939 1.00 96.56 180 LYS A N 1
ATOM 1401 C CA . LYS A 1 180 ? -0.203 -8.606 10.463 1.00 96.56 180 LYS A CA 1
ATOM 1402 C C . LYS A 1 180 ? -1.677 -8.635 10.054 1.00 96.56 180 LYS A C 1
ATOM 1404 O O . LYS A 1 180 ? -2.180 -9.693 9.671 1.00 96.56 180 LYS A O 1
ATOM 1409 N N . VAL A 1 181 ? -2.375 -7.509 10.174 1.00 95.75 181 VAL A N 1
ATOM 1410 C CA . VAL A 1 181 ? -3.808 -7.398 9.869 1.00 95.75 181 VAL A CA 1
ATOM 1411 C C . VAL A 1 181 ? -4.052 -7.569 8.374 1.00 95.75 181 VAL A C 1
ATOM 1413 O O . VAL A 1 181 ? -4.803 -8.461 7.976 1.00 95.75 181 VAL A O 1
ATOM 1416 N N . HIS A 1 182 ? -3.374 -6.783 7.541 1.00 97.56 182 HIS A N 1
ATOM 1417 C CA . HIS A 1 182 ? -3.615 -6.774 6.103 1.00 97.56 182 HIS A CA 1
ATOM 1418 C C . HIS A 1 182 ? -3.119 -8.050 5.414 1.00 97.56 182 HIS A C 1
ATOM 1420 O O . HIS A 1 182 ? -3.777 -8.508 4.486 1.00 97.56 182 HIS A O 1
ATOM 1426 N N . SER A 1 183 ? -2.075 -8.722 5.924 1.00 98.25 183 SER A N 1
ATOM 1427 C CA . SER A 1 183 ? -1.704 -10.064 5.432 1.00 98.25 183 SER A CA 1
ATOM 1428 C C . SER A 1 183 ? -2.823 -11.087 5.653 1.00 98.25 183 SER A C 1
ATOM 1430 O O . SER A 1 183 ? -3.152 -11.861 4.756 1.00 98.25 183 SER A O 1
ATOM 1432 N N . LYS A 1 184 ? -3.452 -11.084 6.839 1.00 97.69 184 LYS A N 1
ATOM 1433 C CA . LYS A 1 184 ? -4.563 -11.998 7.152 1.00 97.69 184 LYS A CA 1
ATOM 1434 C C . LYS A 1 184 ? -5.808 -11.688 6.328 1.00 97.69 184 LYS A C 1
ATOM 1436 O O . LYS A 1 184 ? -6.465 -12.611 5.854 1.00 97.69 184 LYS A O 1
ATOM 1441 N N . LEU A 1 185 ? -6.140 -10.406 6.174 1.00 96.62 185 LEU A N 1
ATOM 1442 C CA . LEU A 1 185 ? -7.298 -9.984 5.389 1.00 96.62 185 LEU A CA 1
ATOM 1443 C C . LEU A 1 185 ? -7.099 -10.264 3.896 1.00 96.62 185 LEU A C 1
ATOM 1445 O O . LEU A 1 185 ? -8.034 -10.740 3.258 1.00 96.62 185 LEU A O 1
ATOM 1449 N N . ALA A 1 186 ? -5.893 -10.058 3.360 1.00 97.88 186 ALA A N 1
ATOM 1450 C CA . ALA A 1 186 ? -5.557 -10.425 1.986 1.00 97.88 186 ALA A CA 1
ATOM 1451 C C . ALA A 1 186 ? -5.714 -11.936 1.765 1.00 97.88 186 ALA A C 1
ATOM 1453 O O . ALA A 1 186 ? -6.402 -12.341 0.831 1.00 97.88 186 ALA A O 1
ATOM 1454 N N . ALA A 1 187 ? -5.167 -12.765 2.662 1.00 98.25 187 ALA A N 1
ATOM 1455 C CA . ALA A 1 187 ? -5.322 -14.219 2.591 1.00 98.25 187 ALA A CA 1
ATOM 1456 C C . ALA A 1 187 ? -6.800 -14.645 2.655 1.00 98.25 187 ALA A C 1
ATOM 1458 O O . ALA A 1 187 ? -7.252 -15.453 1.848 1.00 98.25 187 ALA A O 1
ATOM 1459 N N . LYS A 1 188 ? -7.588 -14.049 3.563 1.00 97.75 188 LYS A N 1
ATOM 1460 C CA . LYS A 1 188 ? -9.039 -14.293 3.659 1.00 97.75 188 LYS A CA 1
ATOM 1461 C C . LYS A 1 188 ? -9.786 -13.882 2.383 1.00 97.75 188 LYS A C 1
ATOM 1463 O O . LYS A 1 188 ? -10.782 -14.508 2.039 1.00 97.75 188 LYS A O 1
ATOM 1468 N N . ALA A 1 189 ? -9.312 -12.847 1.694 1.00 97.12 189 ALA A N 1
ATOM 1469 C CA . ALA A 1 189 ? -9.856 -12.380 0.423 1.00 97.12 189 ALA A CA 1
ATOM 1470 C C . ALA A 1 189 ? -9.319 -13.153 -0.802 1.00 97.12 189 ALA A C 1
ATOM 1472 O O . ALA A 1 189 ? -9.626 -12.778 -1.930 1.00 97.12 189 ALA A O 1
ATOM 1473 N N . GLY A 1 190 ? -8.538 -14.220 -0.597 1.00 97.94 190 GLY A N 1
ATOM 1474 C CA . GLY A 1 190 ? -8.058 -15.105 -1.660 1.00 97.94 190 GLY A CA 1
ATOM 1475 C C . GLY A 1 190 ? -6.662 -14.789 -2.198 1.00 97.94 190 GLY A C 1
ATOM 1476 O O . GLY A 1 190 ? -6.281 -15.359 -3.216 1.00 97.94 190 GLY A O 1
ATOM 1477 N N . ALA A 1 191 ? -5.891 -13.904 -1.557 1.00 98.12 191 ALA A N 1
ATOM 1478 C CA . ALA A 1 191 ? -4.489 -13.711 -1.925 1.00 98.12 191 ALA A CA 1
ATOM 1479 C C . ALA A 1 191 ? -3.673 -14.962 -1.592 1.00 98.12 191 ALA A C 1
ATOM 1481 O O . ALA A 1 191 ? -3.820 -15.541 -0.509 1.00 98.12 191 ALA A O 1
ATOM 1482 N N . THR A 1 192 ? -2.782 -15.355 -2.498 1.00 97.75 192 THR A N 1
ATOM 1483 C CA . THR A 1 192 ? -1.880 -16.480 -2.238 1.00 97.75 192 THR A CA 1
ATOM 1484 C C . THR A 1 192 ? -0.776 -16.076 -1.262 1.00 97.75 192 THR A C 1
ATOM 1486 O O . THR A 1 192 ? -0.501 -14.892 -1.028 1.00 97.75 192 THR A O 1
ATOM 1489 N N . ARG A 1 193 ? -0.101 -17.074 -0.682 1.00 97.12 193 ARG A N 1
ATOM 1490 C CA . ARG A 1 193 ? 1.064 -16.828 0.176 1.00 97.12 193 ARG A CA 1
ATOM 1491 C C . ARG A 1 193 ? 2.165 -16.109 -0.606 1.00 97.12 193 ARG A C 1
ATOM 1493 O O . ARG A 1 193 ? 2.810 -15.210 -0.070 1.00 97.12 193 ARG A O 1
ATOM 1500 N N . GLU A 1 194 ? 2.358 -16.498 -1.858 1.00 96.94 194 GLU A N 1
ATOM 1501 C CA . GLU A 1 194 ? 3.363 -15.963 -2.769 1.00 96.94 194 GLU A CA 1
ATOM 1502 C C . GLU A 1 194 ? 3.091 -14.489 -3.071 1.00 96.94 194 GLU A C 1
ATOM 1504 O O . GLU A 1 194 ? 4.004 -13.674 -2.968 1.00 96.94 194 GLU A O 1
ATOM 1509 N N . GLU A 1 195 ? 1.840 -14.114 -3.351 1.00 97.69 195 GLU A N 1
ATOM 1510 C CA . GLU A 1 195 ? 1.459 -12.716 -3.580 1.00 97.69 195 GLU A CA 1
ATOM 1511 C C . GLU A 1 195 ? 1.764 -11.837 -2.367 1.00 97.69 195 GLU A C 1
ATOM 1513 O O . GLU A 1 195 ? 2.382 -10.782 -2.510 1.00 97.69 195 GLU A O 1
ATOM 1518 N N . ILE A 1 196 ? 1.393 -12.291 -1.167 1.00 98.25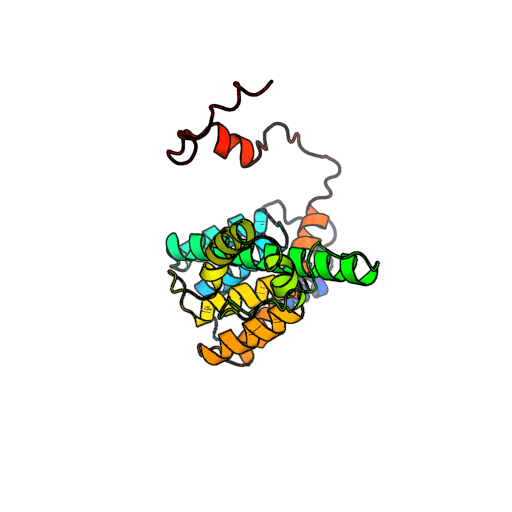 196 ILE A N 1
ATOM 1519 C CA . ILE A 1 196 ? 1.667 -11.579 0.090 1.00 98.25 196 ILE A CA 1
ATOM 1520 C C . ILE A 1 196 ? 3.178 -11.373 0.266 1.00 98.25 196 ILE A C 1
ATOM 1522 O O . ILE A 1 196 ? 3.626 -10.253 0.524 1.00 98.25 196 ILE A O 1
ATOM 1526 N N . VAL A 1 197 ? 3.976 -12.430 0.085 1.00 97.12 197 VAL A N 1
ATOM 1527 C CA . VAL A 1 197 ? 5.442 -12.353 0.189 1.00 97.12 197 VAL A CA 1
ATOM 1528 C C . VAL A 1 197 ? 6.017 -11.412 -0.868 1.00 97.12 197 VAL A C 1
ATOM 1530 O O . VAL A 1 197 ? 6.851 -10.568 -0.541 1.00 97.12 197 VAL A O 1
ATOM 1533 N N . TYR A 1 198 ? 5.567 -11.501 -2.119 1.00 96.31 198 TYR A N 1
ATOM 1534 C CA . TYR A 1 198 ? 6.065 -10.648 -3.196 1.00 96.31 198 TYR A CA 1
ATOM 1535 C C . TYR A 1 198 ? 5.703 -9.186 -3.002 1.00 96.31 198 TYR A C 1
ATOM 1537 O O . TYR A 1 198 ? 6.530 -8.330 -3.313 1.00 96.31 198 TYR A O 1
ATOM 1545 N N . VAL A 1 199 ? 4.544 -8.875 -2.425 1.00 97.81 199 VAL A N 1
ATOM 1546 C CA . VAL A 1 199 ? 4.215 -7.503 -2.034 1.00 97.81 199 VAL A CA 1
ATOM 1547 C C . VAL A 1 199 ? 5.203 -6.979 -0.997 1.00 97.81 199 VAL A C 1
ATOM 1549 O O . VAL A 1 199 ? 5.782 -5.913 -1.222 1.00 97.81 199 VAL A O 1
ATOM 1552 N N . VAL A 1 200 ? 5.469 -7.735 0.072 1.00 96.94 200 VAL A N 1
ATOM 1553 C CA . VAL A 1 200 ? 6.430 -7.333 1.115 1.00 96.94 200 VAL A CA 1
ATOM 1554 C C . VAL A 1 200 ? 7.838 -7.165 0.532 1.00 96.94 200 VAL A C 1
ATOM 1556 O O . VAL A 1 200 ? 8.462 -6.123 0.717 1.00 96.94 200 VAL A O 1
ATOM 1559 N N . VAL A 1 201 ? 8.321 -8.132 -0.253 1.00 93.75 201 VAL A N 1
ATOM 1560 C CA . VAL A 1 201 ? 9.639 -8.059 -0.914 1.00 93.75 201 VAL A CA 1
ATOM 1561 C C . VAL A 1 201 ? 9.707 -6.892 -1.904 1.00 93.75 201 VAL A C 1
ATOM 1563 O O . VAL A 1 201 ? 10.748 -6.253 -2.048 1.00 93.75 201 VAL A O 1
ATOM 1566 N N . SER A 1 202 ? 8.603 -6.550 -2.574 1.00 95.12 202 SER A N 1
ATOM 1567 C CA . SER A 1 202 ? 8.575 -5.427 -3.516 1.00 95.12 202 SER A CA 1
ATOM 1568 C C . SER A 1 202 ? 8.799 -4.062 -2.851 1.00 95.12 202 SER A C 1
ATOM 1570 O O . SER A 1 202 ? 9.077 -3.093 -3.561 1.00 95.12 202 SER A O 1
ATOM 1572 N N . VAL A 1 203 ? 8.683 -3.958 -1.522 1.00 95.12 203 VAL A N 1
ATOM 1573 C CA . VAL A 1 203 ? 9.008 -2.731 -0.778 1.00 95.12 203 VAL A CA 1
ATOM 1574 C C . VAL A 1 203 ? 10.496 -2.422 -0.859 1.00 95.12 203 VAL A C 1
ATOM 1576 O O . VAL A 1 203 ? 10.848 -1.287 -1.166 1.00 95.12 203 VAL A O 1
ATOM 1579 N N . PHE A 1 204 ? 11.362 -3.433 -0.710 1.00 92.56 204 PHE A N 1
ATOM 1580 C CA . PHE A 1 204 ? 12.805 -3.280 -0.926 1.00 92.56 204 PHE A CA 1
ATOM 1581 C C . PHE A 1 204 ? 13.090 -2.680 -2.309 1.00 92.56 204 PHE A C 1
ATOM 1583 O O . PHE A 1 204 ? 13.827 -1.706 -2.425 1.00 92.56 204 PHE A O 1
ATOM 1590 N N . LYS A 1 205 ? 12.421 -3.191 -3.348 1.00 89.44 205 LYS A N 1
ATOM 1591 C CA . LYS A 1 205 ? 12.588 -2.722 -4.732 1.00 89.44 205 LYS A CA 1
ATOM 1592 C C . LYS A 1 205 ? 12.237 -1.242 -4.892 1.00 89.44 205 LYS A C 1
ATOM 1594 O O . LYS A 1 205 ? 12.976 -0.479 -5.514 1.00 89.44 205 LYS A O 1
ATOM 1599 N N . THR A 1 206 ? 11.117 -0.825 -4.305 1.00 89.19 206 THR A N 1
ATOM 1600 C CA . THR A 1 206 ? 10.713 0.585 -4.317 1.00 89.19 206 THR A CA 1
ATOM 1601 C C . THR A 1 206 ? 11.693 1.443 -3.523 1.00 89.19 206 THR A C 1
ATOM 1603 O O . THR A 1 206 ? 12.096 2.479 -4.030 1.00 89.19 206 THR A O 1
ATOM 1606 N N . SER A 1 207 ? 12.148 0.987 -2.352 1.00 90.06 207 SER A N 1
ATOM 1607 C CA . SER A 1 207 ? 13.144 1.697 -1.538 1.00 90.06 207 SER A CA 1
ATOM 1608 C C . SER A 1 207 ? 14.434 1.963 -2.317 1.00 90.06 207 SER A C 1
ATOM 1610 O O . SER A 1 207 ? 14.861 3.110 -2.415 1.00 90.06 207 SER A O 1
ATOM 1612 N N . VAL A 1 208 ? 15.008 0.934 -2.958 1.00 85.56 208 VAL A N 1
ATOM 1613 C CA . VAL A 1 208 ? 16.217 1.094 -3.787 1.00 85.56 208 VAL A CA 1
ATOM 1614 C C . VAL A 1 208 ? 15.960 2.064 -4.941 1.00 85.56 208 VAL A C 1
ATOM 1616 O O . VAL A 1 208 ? 16.785 2.935 -5.196 1.00 85.56 208 VAL A O 1
ATOM 1619 N N . SER A 1 209 ? 14.809 1.965 -5.613 1.00 81.00 209 SER A N 1
ATOM 1620 C CA . SER A 1 209 ? 14.456 2.868 -6.721 1.00 81.00 209 SER A CA 1
ATOM 1621 C C . SER A 1 209 ? 14.347 4.327 -6.270 1.00 81.00 209 SER A C 1
ATOM 1623 O O . SER A 1 209 ? 14.883 5.214 -6.934 1.00 81.00 209 SER A O 1
ATOM 1625 N N . THR A 1 210 ? 13.712 4.579 -5.124 1.00 83.44 210 THR A N 1
ATOM 1626 C CA . THR A 1 210 ? 13.619 5.917 -4.530 1.00 83.44 210 THR A CA 1
ATOM 1627 C C . THR A 1 210 ? 15.006 6.446 -4.164 1.00 83.44 210 THR A C 1
ATOM 1629 O O . THR A 1 210 ? 15.346 7.565 -4.541 1.00 83.44 210 THR A O 1
ATOM 1632 N N . SER A 1 211 ? 15.841 5.645 -3.491 1.00 82.31 211 SER A N 1
ATOM 1633 C CA . SER A 1 211 ? 17.207 6.038 -3.115 1.00 82.31 211 SER A CA 1
ATOM 1634 C C . SER A 1 211 ? 18.088 6.327 -4.329 1.00 82.31 211 SER A C 1
ATOM 1636 O O . SER A 1 211 ? 18.797 7.331 -4.348 1.00 82.31 211 SER A O 1
ATOM 1638 N N . MET A 1 212 ? 18.007 5.497 -5.369 1.00 73.31 212 MET A N 1
ATOM 1639 C CA . MET A 1 212 ? 18.721 5.736 -6.621 1.00 73.31 212 MET A CA 1
ATOM 1640 C C . MET A 1 212 ? 18.286 7.037 -7.282 1.00 73.31 212 MET A C 1
ATOM 1642 O O . MET A 1 212 ? 19.134 7.816 -7.701 1.00 73.31 212 MET A O 1
ATOM 1646 N N . GLN A 1 213 ? 16.982 7.320 -7.324 1.00 69.56 213 GLN A N 1
ATOM 1647 C CA . GLN A 1 213 ? 16.492 8.597 -7.841 1.00 69.56 213 GLN A CA 1
ATOM 1648 C C . GLN A 1 213 ? 16.965 9.803 -7.038 1.00 69.56 213 GLN A C 1
ATOM 1650 O O . GLN A 1 213 ? 17.187 10.850 -7.636 1.00 69.56 213 GLN A O 1
ATOM 1655 N N . VAL A 1 214 ? 17.157 9.680 -5.724 1.00 67.62 214 VAL A N 1
ATOM 1656 C CA . VAL A 1 214 ? 17.792 10.746 -4.934 1.00 67.62 214 VAL A CA 1
ATOM 1657 C C . VAL A 1 214 ? 19.258 10.931 -5.343 1.00 67.62 214 VAL A C 1
ATOM 1659 O O . VAL A 1 214 ? 19.694 12.067 -5.497 1.00 67.62 214 VAL A O 1
ATOM 1662 N N . GLY A 1 215 ? 19.993 9.843 -5.597 1.00 58.47 215 GLY A N 1
ATOM 1663 C CA . GLY A 1 215 ? 21.362 9.895 -6.129 1.00 58.47 215 GLY A CA 1
ATOM 1664 C C . GLY A 1 215 ? 21.446 10.545 -7.515 1.00 58.47 215 GLY A C 1
ATOM 1665 O O . GLY A 1 215 ? 22.296 11.398 -7.742 1.00 58.47 215 GLY A O 1
ATOM 1666 N N . PHE A 1 216 ? 20.501 10.239 -8.410 1.00 53.56 216 PHE A N 1
ATOM 1667 C CA . PHE A 1 216 ? 20.359 10.924 -9.703 1.00 53.56 216 PHE A CA 1
ATOM 1668 C C . PHE A 1 216 ? 19.876 12.386 -9.564 1.00 53.56 216 PHE A C 1
ATOM 1670 O O . PHE A 1 216 ? 20.045 13.188 -10.479 1.00 53.56 216 PHE A O 1
ATOM 1677 N N . ARG A 1 217 ? 19.275 12.748 -8.419 1.00 46.78 217 ARG A N 1
ATOM 1678 C CA . ARG A 1 217 ? 18.872 14.114 -8.033 1.00 46.78 217 ARG A CA 1
ATOM 1679 C C . ARG A 1 217 ? 19.963 14.877 -7.270 1.00 46.78 217 ARG A C 1
ATOM 1681 O O . ARG A 1 217 ? 19.651 15.924 -6.707 1.00 46.78 217 ARG A O 1
ATOM 1688 N N . TYR A 1 218 ? 21.216 14.426 -7.282 1.00 35.38 218 TYR A N 1
ATOM 1689 C CA . TYR A 1 218 ? 22.365 15.302 -7.038 1.00 35.38 218 TYR A CA 1
ATOM 1690 C C . TYR A 1 218 ? 22.836 15.904 -8.372 1.00 35.38 218 TYR A C 1
ATOM 1692 O O . TYR A 1 218 ? 23.753 15.378 -8.997 1.00 35.38 218 TYR A O 1
ATOM 1700 N N . PRO A 1 219 ? 22.246 17.005 -8.865 1.00 44.03 219 PRO A N 1
ATOM 1701 C CA . PRO A 1 219 ? 22.923 17.809 -9.854 1.00 44.03 219 PRO A CA 1
ATOM 1702 C C . PRO A 1 219 ? 23.964 18.674 -9.136 1.00 44.03 219 PRO A C 1
ATOM 1704 O O . PRO A 1 219 ? 23.685 19.281 -8.101 1.00 44.03 219 PRO A O 1
ATOM 1707 N N . CYS A 1 220 ? 25.114 18.887 -9.766 1.00 38.78 220 CYS A N 1
ATOM 1708 C CA . CYS A 1 220 ? 25.968 20.055 -9.534 1.00 38.78 220 CYS A CA 1
ATOM 1709 C C . CYS A 1 220 ? 25.256 21.392 -9.898 1.00 38.78 220 CYS A C 1
ATOM 1711 O O . CYS A 1 220 ? 25.917 22.380 -10.200 1.00 38.78 220 CYS A O 1
ATOM 1713 N N . TYR A 1 221 ? 23.915 21.432 -9.913 1.00 40.00 221 TYR A N 1
ATOM 1714 C CA . TYR A 1 221 ? 23.065 22.580 -10.223 1.00 40.00 221 TYR A CA 1
ATOM 1715 C C . TYR A 1 221 ? 21.596 22.318 -9.835 1.00 40.00 221 TYR A C 1
ATOM 1717 O O . TYR A 1 221 ? 20.883 21.577 -10.512 1.00 40.00 221 TYR A O 1
ATOM 1725 N N . THR A 1 222 ? 21.101 22.938 -8.768 1.00 41.41 222 THR A N 1
ATOM 1726 C CA . THR A 1 222 ? 19.672 22.930 -8.419 1.00 41.41 222 THR A CA 1
ATOM 1727 C C . THR A 1 222 ? 18.878 23.741 -9.457 1.00 41.41 222 THR A C 1
ATOM 1729 O O . THR A 1 222 ? 19.147 24.933 -9.605 1.00 41.41 222 THR A O 1
ATOM 1732 N N . PRO A 1 223 ? 17.901 23.163 -10.182 1.00 40.84 223 PRO A N 1
ATOM 1733 C CA . PRO A 1 223 ? 17.064 23.944 -11.087 1.00 40.84 223 PRO A CA 1
ATOM 1734 C C . PRO A 1 223 ? 16.148 24.891 -10.303 1.00 40.84 223 PRO A C 1
ATOM 1736 O O . PRO A 1 223 ? 15.741 24.593 -9.180 1.00 40.84 223 PRO A O 1
ATOM 1739 N N . ASP A 1 224 ? 15.802 26.026 -10.914 1.00 42.94 224 ASP A N 1
ATOM 1740 C CA . ASP A 1 224 ? 14.863 26.997 -10.355 1.00 42.94 224 ASP A CA 1
ATOM 1741 C C . ASP A 1 224 ? 13.482 26.355 -10.116 1.00 42.94 224 ASP A C 1
ATOM 1743 O O . ASP A 1 224 ? 12.720 26.063 -11.043 1.00 42.94 224 ASP A O 1
ATOM 1747 N N . MET A 1 225 ? 13.168 26.140 -8.838 1.00 43.53 225 MET A N 1
ATOM 1748 C CA . MET A 1 225 ? 11.928 25.522 -8.371 1.00 43.53 225 MET A CA 1
ATOM 1749 C C . MET A 1 225 ? 10.741 26.498 -8.343 1.00 43.53 225 MET A C 1
ATOM 1751 O O . MET A 1 225 ? 9.642 26.090 -7.970 1.00 43.53 225 MET A O 1
ATOM 1755 N N . SER A 1 226 ? 10.905 27.753 -8.785 1.00 45.41 226 SER A N 1
ATOM 1756 C CA . SER A 1 226 ? 9.834 28.766 -8.836 1.00 45.41 226 SER A CA 1
ATOM 1757 C C . SER A 1 226 ? 8.601 28.346 -9.657 1.00 45.41 226 SER A C 1
ATOM 1759 O O . SER A 1 226 ? 7.515 28.907 -9.490 1.00 45.41 226 SER A O 1
ATOM 1761 N N . LYS A 1 227 ? 8.744 27.332 -10.525 1.00 36.03 227 LYS A N 1
ATOM 1762 C CA . LYS A 1 227 ? 7.671 26.778 -11.369 1.00 36.03 227 LYS A CA 1
ATOM 1763 C C . LYS A 1 227 ? 7.013 25.510 -10.816 1.00 36.03 227 LYS A C 1
ATOM 1765 O O . LYS A 1 227 ? 5.941 25.149 -11.303 1.00 36.03 227 LYS A O 1
ATOM 1770 N N . TYR A 1 228 ? 7.585 24.868 -9.793 1.00 40.59 228 TYR A N 1
ATOM 1771 C CA . TYR A 1 228 ? 6.925 23.779 -9.065 1.00 40.59 228 TYR A CA 1
ATOM 1772 C C . TYR A 1 228 ? 5.926 24.381 -8.074 1.00 40.59 228 TYR A C 1
ATOM 1774 O O . TYR A 1 228 ? 6.145 24.445 -6.866 1.00 40.59 228 TYR A O 1
ATOM 1782 N N . ARG A 1 229 ? 4.805 24.867 -8.610 1.00 42.44 229 ARG A N 1
ATOM 1783 C CA . ARG A 1 229 ? 3.640 25.225 -7.804 1.00 42.44 229 ARG A CA 1
ATOM 1784 C C . ARG A 1 229 ? 3.085 23.948 -7.180 1.00 42.44 229 ARG A C 1
ATOM 1786 O O . ARG A 1 229 ? 2.597 23.075 -7.892 1.00 42.44 229 ARG A O 1
ATOM 1793 N N . LEU A 1 230 ? 3.190 23.851 -5.856 1.00 45.66 230 LEU A N 1
ATOM 1794 C CA . LEU A 1 230 ? 2.649 22.771 -5.031 1.00 45.66 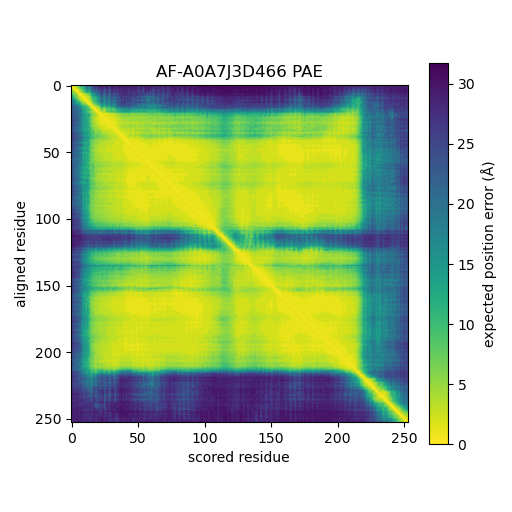230 LEU A CA 1
ATOM 1795 C C . LEU A 1 230 ? 1.210 22.412 -5.436 1.00 45.66 230 LEU A C 1
ATOM 1797 O O . LEU A 1 230 ? 0.426 23.276 -5.825 1.00 45.66 230 LEU A O 1
ATOM 1801 N N . ILE A 1 231 ? 0.824 21.151 -5.224 1.00 40.53 231 ILE A N 1
ATOM 1802 C CA . ILE A 1 231 ? -0.563 20.655 -5.325 1.00 40.53 231 ILE A CA 1
ATOM 1803 C C . ILE A 1 231 ? -1.558 21.592 -4.610 1.00 40.53 231 ILE A C 1
ATOM 1805 O O . ILE A 1 231 ? -2.679 21.765 -5.089 1.00 40.53 231 ILE A O 1
ATOM 1809 N N . TYR A 1 232 ? -1.119 22.273 -3.545 1.00 37.41 232 TYR A N 1
ATOM 1810 C CA . TYR A 1 232 ? -1.851 23.331 -2.844 1.00 37.41 232 TYR A CA 1
ATOM 1811 C C . TYR A 1 232 ? -2.332 24.465 -3.769 1.00 37.41 232 TYR A C 1
ATOM 1813 O O . TYR A 1 232 ? -3.501 24.831 -3.736 1.00 37.41 232 TYR A O 1
ATOM 1821 N N . ASP A 1 233 ? -1.484 24.966 -4.670 1.00 40.91 233 ASP A N 1
ATOM 1822 C CA . ASP A 1 233 ? -1.829 26.029 -5.624 1.00 40.91 233 ASP A CA 1
ATOM 1823 C C . ASP A 1 233 ? -2.849 25.545 -6.673 1.00 40.91 233 ASP A C 1
ATOM 1825 O O . ASP A 1 233 ? -3.713 26.311 -7.103 1.00 40.91 233 ASP A O 1
ATOM 1829 N N . SER A 1 234 ? -2.804 24.262 -7.060 1.00 45.78 234 SER A N 1
ATOM 1830 C CA . SER A 1 234 ? -3.833 23.660 -7.925 1.00 45.78 234 SER A CA 1
ATOM 1831 C C . SER A 1 234 ? -5.174 23.511 -7.197 1.00 45.78 234 SER A C 1
ATOM 1833 O O . SER A 1 234 ? -6.227 23.725 -7.798 1.00 45.78 234 SER A O 1
ATOM 1835 N N . TYR A 1 235 ? -5.138 23.222 -5.893 1.00 39.38 235 TYR A N 1
ATOM 1836 C CA . TYR A 1 235 ? -6.318 23.060 -5.043 1.00 39.38 235 TYR A CA 1
ATOM 1837 C C . TYR A 1 235 ? -6.994 24.399 -4.722 1.00 39.38 235 TYR A C 1
ATOM 1839 O O . TYR A 1 235 ? -8.218 24.476 -4.687 1.00 39.38 235 TYR A O 1
ATOM 1847 N N . VAL A 1 236 ? -6.198 25.456 -4.539 1.00 41.28 236 VAL A N 1
ATOM 1848 C CA . VAL A 1 236 ? -6.674 26.813 -4.228 1.00 41.28 236 VAL A CA 1
ATOM 1849 C C . VAL A 1 236 ? -7.131 27.564 -5.484 1.00 41.28 236 VAL A C 1
ATOM 1851 O O . VAL A 1 236 ? -8.090 28.331 -5.425 1.00 41.28 236 VAL A O 1
ATOM 1854 N N . ARG A 1 237 ? -6.482 27.358 -6.643 1.00 45.00 237 ARG A N 1
ATOM 1855 C CA . ARG A 1 237 ? -6.796 28.115 -7.875 1.00 45.00 237 ARG A CA 1
ATOM 1856 C C . ARG A 1 237 ? -7.742 27.404 -8.829 1.00 45.00 237 ARG A C 1
ATOM 1858 O O . ARG A 1 237 ? -8.451 28.081 -9.578 1.00 45.00 237 ARG A O 1
ATOM 1865 N N . SER A 1 238 ? -7.784 26.069 -8.837 1.00 44.84 238 SER A N 1
ATOM 1866 C CA . SER A 1 238 ? -8.864 25.386 -9.542 1.00 44.84 238 SER A CA 1
ATOM 1867 C C . SER A 1 238 ? -10.113 25.543 -8.686 1.00 44.84 238 SER A C 1
ATOM 1869 O O . SER A 1 238 ? -10.174 25.071 -7.556 1.00 44.84 238 SER A O 1
ATOM 1871 N N . ARG A 1 239 ? -11.120 26.245 -9.209 1.00 42.88 239 ARG A N 1
ATOM 1872 C CA . ARG A 1 239 ? -12.474 26.313 -8.642 1.00 42.88 239 ARG A CA 1
ATOM 1873 C C . ARG A 1 239 ? -13.136 24.928 -8.687 1.00 42.88 239 ARG A C 1
ATOM 1875 O O . ARG A 1 239 ? -14.184 24.748 -9.309 1.00 42.88 239 ARG A O 1
ATOM 1882 N N . SER A 1 240 ? -12.507 23.919 -8.090 1.00 41.31 240 SER A N 1
ATOM 1883 C CA . SER A 1 240 ? -13.114 22.624 -7.864 1.00 41.31 240 SER A CA 1
ATOM 1884 C C . SER A 1 240 ? -14.359 22.884 -7.021 1.00 41.31 240 SER A C 1
ATOM 1886 O O . SER A 1 240 ? -14.326 23.597 -6.018 1.00 41.31 240 SER A O 1
ATOM 1888 N N . ARG A 1 241 ? -15.504 22.350 -7.448 1.00 42.62 241 ARG A N 1
ATOM 1889 C CA . ARG A 1 241 ? -16.790 22.558 -6.763 1.00 42.62 241 ARG A CA 1
ATOM 1890 C C . ARG A 1 241 ? -16.796 22.042 -5.311 1.00 42.62 241 ARG A C 1
ATOM 1892 O O . ARG A 1 241 ? -17.750 22.310 -4.594 1.00 42.62 241 ARG A O 1
ATOM 1899 N N . ALA A 1 242 ? -15.740 21.349 -4.876 1.00 41.50 242 ALA A N 1
ATOM 1900 C CA . ALA A 1 242 ? -15.510 20.940 -3.493 1.00 41.50 242 ALA A CA 1
ATOM 1901 C C . ALA A 1 242 ? -14.934 22.064 -2.600 1.00 41.50 242 ALA A C 1
ATOM 1903 O O . ALA A 1 242 ? -15.177 22.046 -1.400 1.00 41.50 242 ALA A O 1
ATOM 1904 N N . GLY A 1 243 ? -14.230 23.058 -3.161 1.00 35.69 243 GLY A N 1
ATOM 1905 C CA . GLY A 1 243 ? -13.634 24.178 -2.409 1.00 35.69 243 GLY A CA 1
ATOM 1906 C C . GLY A 1 243 ? -14.505 25.438 -2.305 1.00 35.69 243 GLY A C 1
ATOM 1907 O O . GLY A 1 243 ? -14.156 26.375 -1.600 1.00 35.69 243 GLY A O 1
ATOM 1908 N N . VAL A 1 244 ? -15.656 25.486 -2.984 1.00 38.16 244 VAL A N 1
ATOM 1909 C CA . VAL A 1 244 ? -16.500 26.699 -3.082 1.00 38.16 244 VAL A CA 1
ATOM 1910 C C . VAL A 1 244 ? -17.424 26.891 -1.865 1.00 38.16 244 VAL A C 1
ATOM 1912 O O . VAL A 1 244 ? -18.135 27.885 -1.786 1.00 38.16 244 VAL A O 1
ATOM 1915 N N . LYS A 1 245 ? -17.426 25.976 -0.886 1.00 39.22 245 LYS A N 1
ATOM 1916 C CA . LYS A 1 245 ? -18.353 26.044 0.261 1.00 39.22 245 LYS A CA 1
ATOM 1917 C C . LYS A 1 245 ? -17.736 26.327 1.629 1.00 39.22 245 LYS A C 1
ATOM 1919 O O . LYS A 1 245 ? -18.448 26.206 2.619 1.00 39.22 245 LYS A O 1
ATOM 1924 N N . GLN A 1 246 ? -16.469 26.724 1.722 1.00 43.53 246 GLN A N 1
ATOM 1925 C CA . GLN A 1 246 ? -15.885 26.967 3.044 1.00 43.53 246 GLN A CA 1
ATOM 1926 C C . GLN A 1 246 ? -14.793 28.038 3.044 1.00 43.53 246 GLN A C 1
ATOM 1928 O O . GLN A 1 246 ? -13.638 27.763 3.337 1.00 43.53 246 GLN A O 1
ATOM 1933 N N . LEU A 1 247 ? -15.179 29.273 2.730 1.00 32.97 247 LEU A N 1
ATOM 1934 C CA . LEU A 1 247 ? -14.413 30.466 3.089 1.00 32.97 247 LEU A CA 1
ATOM 1935 C C . LEU A 1 247 ? -15.389 31.561 3.534 1.00 32.97 247 LEU A C 1
ATOM 1937 O O . LEU A 1 247 ? -15.655 32.496 2.797 1.00 32.97 247 LEU A O 1
ATOM 1941 N N . ASP A 1 248 ? -15.924 31.393 4.741 1.00 35.19 248 ASP A N 1
ATOM 1942 C CA . ASP A 1 248 ? -16.240 32.502 5.648 1.00 35.19 248 ASP A CA 1
ATOM 1943 C C . ASP A 1 248 ? -15.408 32.236 6.908 1.00 35.19 248 ASP A C 1
ATOM 1945 O O . ASP A 1 248 ? -15.868 31.652 7.887 1.00 35.19 248 ASP A O 1
ATOM 1949 N N . PHE A 1 249 ? -14.111 32.529 6.813 1.00 34.28 249 PHE A N 1
ATOM 1950 C CA . PHE A 1 249 ? -13.157 32.435 7.926 1.00 34.28 249 PHE A CA 1
ATOM 1951 C C . PHE A 1 249 ? -12.677 33.825 8.382 1.00 34.28 249 PHE A C 1
ATOM 1953 O O . PHE A 1 249 ? -11.845 33.920 9.277 1.00 34.28 249 PHE A O 1
ATOM 1960 N N . GLU A 1 250 ? -13.219 34.904 7.805 1.00 31.70 250 GLU A N 1
ATOM 1961 C CA . GLU A 1 250 ? -12.852 36.290 8.135 1.00 31.70 250 GLU A CA 1
ATOM 1962 C C . GLU A 1 250 ? -13.684 36.907 9.276 1.00 31.70 250 GLU A C 1
ATOM 1964 O O . GLU A 1 250 ? -13.492 38.068 9.612 1.00 31.70 250 GLU A O 1
ATOM 1969 N N . SER A 1 251 ? -14.572 36.152 9.934 1.00 34.31 251 SER A N 1
ATOM 1970 C CA . SER A 1 251 ? -15.370 36.662 11.064 1.00 34.31 251 SER A CA 1
ATOM 1971 C C . SER A 1 251 ? -14.803 36.324 12.453 1.00 34.31 251 SER A C 1
ATOM 1973 O O . SER A 1 251 ? -15.554 36.347 13.427 1.00 34.31 251 SER A O 1
ATOM 1975 N N . LEU A 1 252 ? -13.521 35.950 12.565 1.00 33.28 252 LEU A N 1
ATOM 1976 C CA . LEU A 1 252 ? -12.896 35.536 13.836 1.00 33.28 252 LEU A CA 1
ATOM 1977 C C . LEU A 1 252 ? -11.477 36.097 14.078 1.00 33.28 252 LEU A C 1
ATOM 1979 O O . LEU A 1 252 ? -10.699 35.494 14.818 1.00 33.28 252 LEU A O 1
ATOM 1983 N N . LEU A 1 253 ? -11.155 37.266 13.516 1.00 36.72 253 LEU A N 1
ATOM 1984 C CA . LEU A 1 253 ? -10.059 38.112 14.011 1.00 36.72 253 LEU A CA 1
ATOM 1985 C C . LEU A 1 253 ? -10.615 39.434 14.539 1.00 36.72 253 LEU A C 1
ATOM 1987 O O . LEU A 1 253 ? -11.397 40.067 13.799 1.00 36.72 253 LEU A O 1
#

Foldseek 3Di:
DDDDDDDDDDDPLLDDPPPVVPVVVVVVLCPQQVDFPPPAPQAQLLVLLLQLLLCVLVVPVVSVVVSVVSNVVSPDDPQSNVLSNLLSVLLSVLLVVVVVLVVCVVVVHDDPPLVPPQDCPDPDQHDPSVSSVLSVDVVSVVVSSVSNCSLPDDTPDQQLSSLLSSLLSCLSSVPPSSVVVSLVSNVVSPHDPVSSVSSNSNSVSSVVVSVSSVSSVPDPDDPDCPPVDDPVCVVVPPVPVVPPPDPPPPPPD

Sequence (253 aa):
MSSKKSGMPAPPYLWAEGLLDDAEWVNSYIKSVLSWPENCTLTTKERHLIGLGKAIAYLWEPGVLIHIDQALNSGANLREVNDTIRVSAVTAGLADLDYALQQLNSLGLSYPNQKNKARDRCDMPLSKNIIAFLAWDEKLYENFANTVKILFEKTALEARLQQLICLAVSSVKGWGQGIKVHSKLAAKAGATREEIVYVVVSVFKTSVSTSMQVGFRYPCYTPDMSKYRLIYDSYVRSRSRAGVKQLDFESLL

Mean predicted aligned error: 11.43 Å

Solvent-accessible surface area (backbone atoms only — not comparable to full-atom values): 14720 Å² total; per-residue (Å²): 142,80,87,77,81,83,69,81,78,79,66,85,70,73,64,46,89,71,62,72,73,42,59,68,59,48,52,48,44,49,62,64,45,75,40,77,65,91,85,57,82,70,49,72,29,52,53,20,46,34,44,24,13,34,17,58,59,70,70,34,61,71,46,34,54,52,20,51,54,53,12,44,78,51,69,46,51,74,57,38,55,51,46,42,52,52,40,25,51,49,44,40,50,51,41,52,49,48,50,52,51,51,52,38,49,74,71,72,51,78,67,74,67,75,83,58,80,55,71,83,82,57,102,55,97,67,54,72,61,51,51,54,67,36,58,62,38,68,71,60,31,54,59,48,51,68,61,53,44,62,74,76,51,93,63,73,46,56,65,28,58,49,23,47,22,37,21,25,16,17,54,65,69,66,24,64,69,45,35,57,49,22,50,52,51,10,44,75,48,67,41,50,73,63,57,54,50,48,43,55,57,47,42,58,27,52,50,53,52,54,54,49,47,52,61,37,64,63,58,104,61,84,75,85,60,89,76,68,69,50,73,63,57,55,59,73,67,45,85,46,85,83,66,76,80,75,84,86,75,81,88,78,121

Secondary structure (DSSP, 8-state):
------PPPPPGGG--TTTTS-HHHHHHHIIIII---TT----HHHHHHHHHHHHHHTT-HHHHHHHHHHHHHTT--HHHHHHHHHHHHHHHHHHHHHHHHHHHHHTT---TTTTS-------S---HHHHHHHTT-HHHHHHHHHHHGGGTS--SS-HHHHHHHHHHHHHHTT-HHHHHHHHHHHHHTT--HHHHHHHHHHHHHHHHHHHHHHHHT--SS---GGG---HHHHHHHS--TTTTT----TT--